Protein AF-A0A1Y2HCH1-F1 (afdb_monomer)

Sequence (231 aa):
MPPRRKPPTAPVPPSTSTAAATSDHDGQVQDPSSREHSTIASTSRRKPTRPTTATSMAGAGFFFDPALTDADNPDNVTCFECAKQLSHWDPQQDDPAAIHFQKSPQCAYARAICLPKVLYSWTTNVLDGSGGLLYDEADPSTYPKAEEMVNMRKKTFEGRWVHDRNPKFFANSTRLAKAGFVYDPDPADDAWTSLDDKATCVYCNLSLANWEPKDNPLTEHKKRNPACPFF

Structure (mmCIF, N/CA/C/O backbone):
data_AF-A0A1Y2HCH1-F1
#
_entry.id   AF-A0A1Y2HCH1-F1
#
loop_
_atom_site.group_PDB
_atom_site.id
_atom_site.type_symbol
_atom_site.label_atom_id
_atom_site.label_alt_id
_atom_site.label_comp_id
_atom_site.label_asym_id
_atom_site.label_entity_id
_atom_site.label_seq_id
_atom_site.pdbx_PDB_ins_code
_atom_site.Cartn_x
_atom_site.Cartn_y
_atom_site.Cartn_z
_atom_site.occupancy
_atom_site.B_iso_or_equiv
_atom_site.auth_seq_id
_atom_site.auth_comp_id
_atom_site.auth_asym_id
_atom_site.auth_atom_id
_atom_site.pdbx_PDB_model_num
ATOM 1 N N . MET A 1 1 ? -0.783 -41.286 -4.748 1.00 43.59 1 MET A N 1
ATOM 2 C CA . MET A 1 1 ? -0.881 -40.400 -5.929 1.00 43.59 1 MET A CA 1
ATOM 3 C C . MET A 1 1 ? -2.210 -39.660 -5.868 1.00 43.59 1 MET A C 1
ATOM 5 O O . MET A 1 1 ? -3.232 -40.333 -5.841 1.00 43.59 1 MET A O 1
ATOM 9 N N . PRO A 1 2 ? -2.227 -38.323 -5.772 1.00 43.59 2 PRO A N 1
ATOM 10 C CA . PRO A 1 2 ? -3.474 -37.562 -5.795 1.00 43.59 2 PRO A CA 1
ATOM 11 C C . PRO A 1 2 ? -4.045 -37.499 -7.230 1.00 43.59 2 PRO A C 1
ATOM 13 O O . PRO A 1 2 ? -3.268 -37.517 -8.189 1.00 43.59 2 PRO A O 1
ATOM 16 N N . PRO A 1 3 ? -5.378 -37.441 -7.414 1.00 45.41 3 PRO A N 1
ATOM 17 C CA . PRO A 1 3 ? -5.986 -37.440 -8.741 1.00 45.41 3 PRO A CA 1
ATOM 18 C C . PRO A 1 3 ? -5.768 -36.100 -9.462 1.00 45.41 3 PRO A C 1
ATOM 20 O O . PRO A 1 3 ? -5.987 -35.024 -8.901 1.00 45.41 3 PRO A O 1
ATOM 23 N N . ARG A 1 4 ? -5.345 -36.174 -10.732 1.00 54.00 4 ARG A N 1
ATOM 24 C CA . ARG A 1 4 ? -5.154 -35.022 -11.629 1.00 54.00 4 ARG A CA 1
ATOM 25 C C . ARG A 1 4 ? -6.484 -34.293 -11.853 1.00 54.00 4 ARG A C 1
ATOM 27 O O . ARG A 1 4 ? -7.440 -34.884 -12.351 1.00 54.00 4 ARG A O 1
ATOM 34 N N . ARG A 1 5 ? -6.533 -32.997 -11.530 1.00 55.31 5 ARG A N 1
ATOM 35 C CA . ARG A 1 5 ? -7.651 -32.105 -11.881 1.00 55.31 5 ARG A CA 1
ATOM 36 C C . ARG A 1 5 ? -7.627 -31.820 -13.389 1.00 55.31 5 ARG A C 1
ATOM 38 O O . ARG A 1 5 ? -6.567 -31.535 -13.940 1.00 55.31 5 ARG A O 1
ATOM 45 N N . LYS A 1 6 ? -8.786 -31.923 -14.051 1.00 48.50 6 LYS A N 1
ATOM 46 C CA . LYS A 1 6 ? -8.957 -31.556 -15.468 1.00 48.50 6 LYS A CA 1
ATOM 47 C C . LYS A 1 6 ? -8.885 -30.026 -15.636 1.00 48.50 6 LYS A C 1
ATOM 49 O O . LYS A 1 6 ? -9.397 -29.321 -14.766 1.00 48.50 6 LYS A O 1
ATOM 54 N N . PRO A 1 7 ? -8.283 -29.520 -16.727 1.00 45.31 7 PRO A N 1
ATOM 55 C CA . PRO A 1 7 ? -8.219 -28.088 -17.003 1.00 45.31 7 PRO A CA 1
ATOM 56 C C . PRO A 1 7 ? -9.592 -27.521 -17.423 1.00 45.31 7 PRO A C 1
ATOM 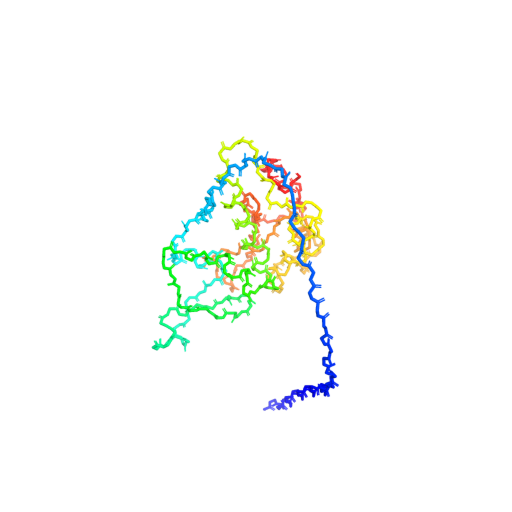58 O O . PRO A 1 7 ? -10.404 -28.259 -17.991 1.00 45.31 7 PRO A O 1
ATOM 61 N N . PRO A 1 8 ? -9.863 -26.230 -17.151 1.00 46.38 8 PRO A N 1
ATOM 62 C CA . PRO A 1 8 ? -11.104 -25.565 -17.540 1.00 46.38 8 PRO A CA 1
ATOM 63 C C . PRO A 1 8 ? -11.157 -25.292 -19.052 1.00 46.38 8 PRO A C 1
ATOM 65 O O . PRO A 1 8 ? -10.155 -24.951 -19.677 1.00 46.38 8 PRO A O 1
ATOM 68 N N . THR A 1 9 ? -12.345 -25.441 -19.635 1.00 47.44 9 THR A N 1
ATOM 69 C CA . THR A 1 9 ? -12.648 -25.161 -21.046 1.00 47.44 9 THR A CA 1
ATOM 70 C C . THR A 1 9 ? -12.713 -23.657 -21.316 1.00 47.44 9 THR A C 1
ATOM 72 O O . THR A 1 9 ? -13.377 -22.928 -20.580 1.00 47.44 9 THR A O 1
ATOM 75 N N . ALA A 1 10 ? -12.050 -23.204 -22.383 1.00 47.31 10 ALA A N 1
ATOM 76 C CA . ALA A 1 10 ? -12.041 -21.809 -22.823 1.00 47.31 10 ALA A CA 1
ATOM 77 C C . ALA A 1 10 ? -13.404 -21.364 -23.406 1.00 47.31 10 ALA A C 1
ATOM 79 O O . ALA A 1 10 ? -14.089 -22.180 -24.030 1.00 47.31 10 ALA A O 1
ATOM 80 N N . PRO A 1 11 ? -13.803 -20.089 -23.235 1.00 39.31 11 PRO A N 1
ATOM 81 C CA . PRO A 1 11 ? -15.041 -19.553 -23.797 1.00 39.31 11 PRO A CA 1
ATOM 82 C C . PRO A 1 11 ? -14.921 -19.234 -25.299 1.00 39.31 11 PRO A C 1
ATOM 84 O O . PRO A 1 11 ? -13.885 -18.778 -25.779 1.00 39.31 11 PRO A O 1
ATOM 87 N N . VAL A 1 12 ? -16.018 -19.464 -26.024 1.00 44.03 12 VAL A N 1
ATOM 88 C CA . VAL A 1 12 ? -16.189 -19.203 -27.465 1.00 44.03 12 VAL A CA 1
ATOM 89 C C . VAL A 1 12 ? -16.495 -17.712 -27.704 1.00 44.03 12 VAL A C 1
ATOM 91 O O . VAL A 1 12 ? -17.326 -17.161 -26.980 1.00 44.03 12 VAL A O 1
ATOM 94 N N . PRO A 1 13 ? -15.879 -17.045 -28.702 1.00 40.41 13 PRO A N 1
ATOM 95 C CA . PRO A 1 13 ? -16.172 -15.647 -29.025 1.00 40.41 13 PRO A CA 1
ATOM 96 C C . PRO A 1 13 ? -17.458 -15.488 -29.865 1.00 40.41 13 PRO A C 1
ATOM 98 O O . PRO A 1 13 ? -17.739 -16.340 -30.713 1.00 40.41 13 PRO A O 1
ATOM 101 N N . PRO A 1 14 ? -18.230 -14.397 -29.686 1.00 38.31 14 PRO A N 1
ATOM 102 C CA . PRO A 1 14 ? -19.397 -14.115 -30.514 1.00 38.31 14 PRO A CA 1
ATOM 103 C C . PRO A 1 14 ? -19.025 -13.513 -31.878 1.00 38.31 14 PRO A C 1
ATOM 105 O O . PRO A 1 14 ? -18.030 -12.806 -32.038 1.00 38.31 14 PRO A O 1
ATOM 108 N N . SER A 1 15 ? -19.870 -13.832 -32.856 1.00 35.62 15 SER A N 1
ATOM 109 C CA . SER A 1 15 ? -19.741 -13.562 -34.287 1.00 35.62 15 SER A CA 1
ATOM 110 C C . SER A 1 15 ? -19.954 -12.093 -34.670 1.00 35.62 15 SER A C 1
ATOM 112 O O . SER A 1 15 ? -20.754 -11.376 -34.073 1.00 35.62 15 SER A O 1
ATOM 114 N N . THR A 1 16 ? -19.244 -11.673 -35.715 1.00 31.42 16 THR A N 1
ATOM 115 C CA . THR A 1 16 ? -19.297 -10.358 -36.361 1.00 31.42 16 THR A CA 1
ATOM 116 C C . THR A 1 16 ? -20.567 -10.164 -37.196 1.00 31.42 16 THR A C 1
ATOM 118 O O . THR A 1 16 ? -21.026 -11.088 -37.864 1.00 31.42 16 THR A O 1
ATOM 121 N N . SER A 1 17 ? -21.094 -8.934 -37.224 1.00 33.81 17 SER A N 1
ATOM 122 C CA . SER A 1 17 ? -22.046 -8.477 -38.244 1.00 33.81 17 SER A CA 1
ATOM 123 C C . SER A 1 17 ? -21.631 -7.105 -38.771 1.00 33.81 17 SER A C 1
ATOM 125 O O . SER A 1 17 ? -21.443 -6.157 -38.013 1.00 33.81 17 SER A O 1
ATOM 127 N N . THR A 1 18 ? -21.483 -7.041 -40.087 1.00 31.78 18 THR A N 1
ATOM 128 C CA . THR A 1 18 ? -21.148 -5.893 -40.934 1.00 31.78 18 THR A CA 1
ATOM 129 C C . THR A 1 18 ? -22.391 -5.061 -41.262 1.00 31.78 18 THR A C 1
ATOM 131 O O . THR A 1 18 ? -23.456 -5.628 -41.492 1.00 31.78 18 THR A O 1
ATOM 134 N N . ALA A 1 19 ? -22.243 -3.739 -41.399 1.00 32.16 19 ALA A N 1
ATOM 135 C CA . ALA A 1 19 ? -23.093 -2.914 -42.264 1.00 32.16 19 ALA A CA 1
ATOM 136 C C . ALA A 1 19 ? -22.340 -1.648 -42.712 1.00 32.16 19 ALA A C 1
ATOM 138 O O . ALA A 1 19 ? -21.541 -1.090 -41.964 1.00 32.16 19 ALA A O 1
ATOM 139 N N . ALA A 1 20 ? -22.566 -1.276 -43.970 1.00 29.17 20 ALA A N 1
ATOM 140 C CA . ALA A 1 20 ? -21.770 -0.365 -44.782 1.00 29.17 20 ALA A CA 1
ATOM 141 C C . ALA A 1 20 ? -22.260 1.098 -44.767 1.00 29.17 20 ALA A C 1
ATOM 143 O O . ALA A 1 20 ? -23.316 1.425 -44.234 1.00 29.17 20 ALA A O 1
ATOM 144 N N . ALA A 1 21 ? -21.426 1.939 -45.381 1.00 30.67 21 ALA A N 1
ATOM 145 C CA . ALA A 1 21 ? -21.429 3.395 -45.471 1.00 30.67 21 ALA A CA 1
ATOM 146 C C . ALA A 1 21 ? -22.544 4.038 -46.319 1.00 30.67 21 ALA A C 1
ATOM 148 O O . ALA A 1 21 ? -23.057 3.412 -47.242 1.00 30.67 21 ALA A O 1
ATOM 149 N N . THR A 1 22 ? -22.752 5.346 -46.105 1.00 31.55 22 THR A N 1
ATOM 150 C CA . THR A 1 22 ? -23.182 6.324 -47.127 1.00 31.55 22 THR A CA 1
ATOM 151 C C . THR A 1 22 ? -22.547 7.700 -46.861 1.00 31.55 22 THR A C 1
ATOM 153 O O . THR A 1 22 ? -22.482 8.136 -45.712 1.00 31.55 22 THR A O 1
ATOM 156 N N . SER A 1 23 ? -22.076 8.358 -47.923 1.00 30.83 23 SER A N 1
ATOM 157 C CA . SER A 1 23 ? -21.488 9.706 -47.998 1.00 30.83 23 SER A CA 1
ATOM 158 C C . SER A 1 23 ? -22.542 10.797 -48.259 1.00 30.83 23 SER A C 1
ATOM 160 O O . SER A 1 23 ? -23.617 10.467 -48.748 1.00 30.83 23 SER A O 1
ATOM 162 N N . ASP A 1 24 ? -22.248 12.075 -47.957 1.00 28.81 24 ASP A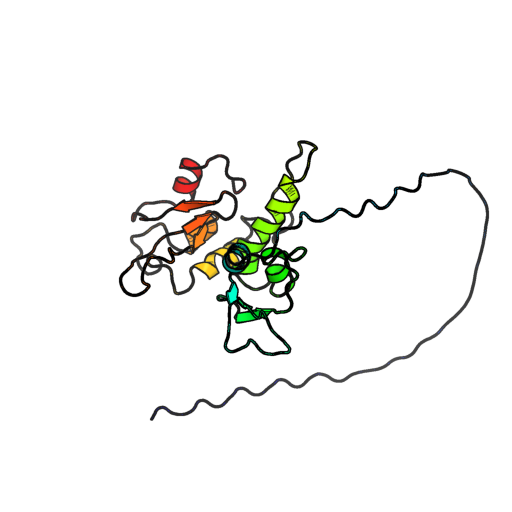 N 1
ATOM 163 C CA . ASP A 1 24 ? -22.105 13.148 -48.973 1.00 28.81 24 ASP A CA 1
ATOM 164 C C . ASP A 1 24 ? -22.031 14.598 -48.419 1.00 28.81 24 ASP A C 1
ATOM 166 O O . ASP A 1 24 ? -22.807 15.003 -47.561 1.00 28.81 24 ASP A O 1
ATOM 170 N N . HIS A 1 25 ? -21.083 15.341 -49.018 1.00 29.92 25 HIS A N 1
ATOM 171 C CA . HIS A 1 25 ? -21.040 16.754 -49.460 1.00 29.92 25 HIS A CA 1
ATOM 172 C C . HIS A 1 25 ? -21.062 17.981 -48.507 1.00 29.92 25 HIS A C 1
ATOM 174 O O . HIS A 1 25 ? -22.075 18.343 -47.923 1.00 29.92 25 HIS A O 1
ATOM 180 N N . ASP A 1 26 ? -19.899 18.660 -48.511 1.00 29.67 26 ASP A N 1
ATOM 181 C CA . ASP A 1 26 ? -19.586 20.073 -48.840 1.00 29.67 26 ASP A CA 1
ATOM 182 C C . ASP A 1 26 ? -20.389 21.275 -48.297 1.00 29.67 26 ASP A C 1
ATOM 184 O O . ASP A 1 26 ? -21.607 21.371 -48.420 1.00 29.67 26 ASP A O 1
ATOM 188 N N . GLY A 1 27 ? -19.647 22.295 -47.835 1.00 29.31 27 GLY A N 1
ATOM 189 C CA . GLY A 1 27 ? -20.189 23.620 -47.510 1.00 29.31 27 GLY A CA 1
ATOM 190 C C . GLY A 1 27 ? -19.224 24.535 -46.749 1.00 29.31 27 GLY A C 1
ATOM 191 O O . GLY A 1 27 ? -19.313 24.673 -45.532 1.00 29.31 27 GLY A O 1
ATOM 192 N N . GLN A 1 28 ? -18.310 25.180 -47.473 1.00 30.62 28 GLN A N 1
ATOM 193 C CA . GLN A 1 28 ? -17.344 26.164 -46.978 1.00 30.62 28 GLN A CA 1
ATOM 194 C C . GLN A 1 28 ? -17.954 27.582 -46.991 1.00 30.62 28 GLN A C 1
ATOM 196 O O . GLN A 1 28 ? -18.420 28.038 -48.032 1.00 30.62 28 GLN A O 1
ATOM 201 N N . VAL A 1 29 ? -17.920 28.299 -45.859 1.00 32.19 29 VAL A N 1
ATOM 202 C CA . VAL A 1 29 ? -18.228 29.742 -45.769 1.00 32.19 29 VAL A CA 1
ATOM 203 C C . VAL A 1 29 ? -17.164 30.431 -44.905 1.00 32.19 29 VAL A C 1
ATOM 205 O O . VAL A 1 29 ? -16.910 30.016 -43.777 1.00 32.19 29 VAL A O 1
ATOM 208 N N . GLN A 1 30 ? -16.536 31.471 -45.456 1.00 29.98 30 GLN A N 1
ATOM 209 C CA . GLN A 1 30 ? -15.644 32.422 -44.778 1.00 29.98 30 GLN A CA 1
ATOM 210 C C . GLN A 1 30 ? -16.415 33.721 -44.495 1.00 29.98 30 GLN A C 1
ATOM 212 O O . GLN A 1 30 ? -17.113 34.162 -45.402 1.00 29.98 30 GLN A O 1
ATOM 217 N N . ASP A 1 31 ? -16.254 34.335 -43.311 1.00 28.95 31 ASP A N 1
ATOM 218 C CA . ASP A 1 31 ? -16.010 35.791 -43.142 1.00 28.95 31 ASP A CA 1
ATOM 219 C C . ASP A 1 31 ? -15.641 36.156 -41.667 1.00 28.95 31 ASP A C 1
ATOM 221 O O . ASP A 1 31 ? -15.641 35.257 -40.821 1.00 28.95 31 ASP A O 1
ATOM 225 N N . PRO A 1 32 ? -15.236 37.398 -41.294 1.00 38.59 32 PRO A N 1
ATOM 226 C CA . PRO A 1 32 ? -13.943 37.644 -40.659 1.00 38.59 32 PRO A CA 1
ATOM 227 C C . PRO A 1 32 ? -14.062 38.374 -39.302 1.00 38.59 32 PRO A C 1
ATOM 229 O O . PRO A 1 32 ? -14.792 39.349 -39.134 1.00 38.59 32 PRO A O 1
ATOM 232 N N . SER A 1 33 ? -13.268 37.999 -38.304 1.00 33.34 33 SER A N 1
ATOM 233 C CA . SER A 1 33 ? -13.007 38.920 -37.192 1.00 33.34 33 SER A CA 1
ATOM 234 C C . SER A 1 33 ? -11.704 38.566 -36.500 1.00 33.34 33 SER A C 1
ATOM 236 O O . SER A 1 33 ? -11.575 37.575 -35.788 1.00 33.34 33 SER A O 1
ATOM 238 N N . SER A 1 34 ? -10.718 39.406 -36.772 1.00 41.59 34 SER A N 1
ATOM 239 C CA . SER A 1 34 ? -9.403 39.471 -36.161 1.00 41.59 34 SER A CA 1
ATOM 240 C C . SER A 1 34 ? -9.473 39.630 -34.640 1.00 41.59 34 SER A C 1
ATOM 242 O O . SER A 1 34 ? -9.857 40.696 -34.154 1.00 41.59 34 SER A O 1
ATOM 244 N N . ARG A 1 35 ? -8.997 38.622 -33.901 1.00 35.97 35 ARG A N 1
ATOM 245 C CA . ARG A 1 35 ? -8.320 38.800 -32.607 1.00 35.97 35 ARG A CA 1
ATOM 246 C C . ARG A 1 35 ? -7.185 37.789 -32.497 1.00 35.97 35 ARG A C 1
ATOM 248 O O . ARG A 1 35 ? -7.412 36.592 -32.365 1.00 35.97 35 ARG A O 1
ATOM 255 N N . GLU A 1 36 ? -5.962 38.297 -32.587 1.00 44.06 36 GLU A N 1
ATOM 256 C CA . GLU A 1 36 ? -4.733 37.560 -32.314 1.00 44.06 36 GLU A CA 1
ATOM 257 C C . GLU A 1 36 ? -4.741 37.079 -30.863 1.00 44.06 36 GLU A C 1
ATOM 259 O O . GLU A 1 36 ? -4.639 37.880 -29.936 1.00 44.06 36 GLU A O 1
ATOM 264 N N . HIS A 1 37 ? -4.892 35.774 -30.650 1.00 35.97 37 HIS A N 1
ATOM 265 C CA . HIS A 1 37 ? -4.691 35.161 -29.344 1.00 35.97 37 HIS A CA 1
ATOM 266 C C . HIS A 1 37 ? -3.466 34.257 -29.436 1.00 35.97 37 HIS A C 1
ATOM 268 O O . HIS A 1 37 ? -3.498 33.181 -30.029 1.00 35.97 37 HIS A O 1
ATOM 274 N N . SER A 1 38 ? -2.384 34.797 -28.876 1.00 36.34 38 SER A N 1
ATOM 275 C CA . SER A 1 38 ? -1.087 34.209 -28.576 1.00 36.34 38 SER A CA 1
ATOM 276 C C . SER A 1 38 ? -1.027 32.688 -28.642 1.00 36.34 38 SER A C 1
ATOM 278 O O . SER A 1 38 ? -1.706 31.980 -27.898 1.00 36.34 38 SER A O 1
ATOM 280 N N . THR A 1 39 ? -0.101 32.201 -29.462 1.00 35.00 39 THR A N 1
ATOM 281 C CA . THR A 1 39 ? 0.450 30.851 -29.412 1.00 35.00 39 THR A CA 1
ATOM 282 C C . THR A 1 39 ? 0.949 30.582 -27.993 1.00 35.00 39 THR A C 1
ATOM 284 O O . THR A 1 39 ? 2.060 30.962 -27.620 1.00 35.00 39 THR A O 1
ATOM 287 N N . ILE A 1 40 ? 0.123 29.932 -27.170 1.00 43.41 40 ILE A N 1
ATOM 288 C CA . ILE A 1 40 ? 0.603 29.299 -25.945 1.00 43.41 40 ILE A CA 1
ATOM 289 C C . ILE A 1 40 ? 1.477 28.152 -26.429 1.00 43.41 40 ILE A C 1
ATOM 291 O O . ILE A 1 40 ? 0.987 27.103 -26.848 1.00 43.41 40 ILE A O 1
ATOM 295 N N . ALA A 1 41 ? 2.786 28.395 -26.445 1.00 35.25 41 ALA A N 1
ATOM 296 C CA . ALA A 1 41 ? 3.776 27.356 -26.614 1.00 35.25 41 ALA A CA 1
ATOM 297 C C . ALA A 1 41 ? 3.409 26.218 -25.658 1.00 35.25 41 ALA A C 1
ATOM 299 O O . ALA A 1 41 ? 3.330 26.420 -24.446 1.00 35.25 41 ALA A O 1
ATOM 300 N N . SER A 1 42 ? 3.137 25.043 -26.224 1.00 45.03 42 SER A N 1
ATOM 301 C CA . SER A 1 42 ? 2.963 23.797 -25.490 1.00 45.03 42 SER A CA 1
ATOM 302 C C . SER A 1 42 ? 4.256 23.523 -24.728 1.00 45.03 42 SER A C 1
ATOM 304 O O . SER A 1 42 ? 5.157 22.840 -25.219 1.00 45.03 42 SER A O 1
ATOM 306 N N . THR A 1 43 ? 4.373 24.075 -23.524 1.00 41.59 43 THR A N 1
ATOM 307 C CA . THR A 1 43 ? 5.389 23.667 -22.571 1.00 41.59 43 THR A CA 1
ATOM 308 C C . THR A 1 43 ? 5.015 22.252 -22.162 1.00 41.59 43 THR A C 1
ATOM 310 O O . THR A 1 43 ? 4.124 22.007 -21.351 1.00 41.59 43 THR A O 1
ATOM 313 N N . SER A 1 44 ? 5.656 21.289 -22.826 1.00 49.28 44 SER A N 1
ATOM 314 C CA . SER A 1 44 ? 5.638 19.887 -22.441 1.00 49.28 44 SER A CA 1
ATOM 315 C C . SER A 1 44 ? 5.983 19.822 -20.959 1.00 49.28 44 SER A C 1
ATOM 317 O O . SER A 1 44 ? 7.147 19.985 -20.588 1.00 49.28 44 SER A O 1
ATOM 319 N N . ARG A 1 45 ? 4.962 19.624 -20.119 1.00 53.09 45 ARG A N 1
ATOM 320 C CA . ARG A 1 45 ? 5.098 19.341 -18.692 1.00 53.09 45 ARG A CA 1
ATOM 321 C C . ARG A 1 45 ? 6.002 18.119 -18.573 1.00 53.09 45 ARG A C 1
ATOM 323 O O . ARG A 1 45 ? 5.548 16.994 -18.771 1.00 53.09 45 ARG A O 1
ATOM 330 N N . ARG A 1 46 ? 7.302 18.329 -18.352 1.00 47.47 46 ARG A N 1
ATOM 331 C CA . ARG A 1 46 ? 8.239 17.226 -18.146 1.00 47.47 46 ARG A CA 1
ATOM 332 C C . ARG A 1 46 ? 7.848 16.577 -16.831 1.00 47.47 46 ARG A C 1
ATOM 334 O O . ARG A 1 46 ? 7.925 17.212 -15.782 1.00 47.47 46 ARG A O 1
ATOM 341 N N . LYS A 1 47 ? 7.377 15.332 -16.912 1.00 55.12 47 LYS A N 1
ATOM 342 C CA . LYS A 1 47 ? 7.183 14.496 -15.732 1.00 55.12 47 LYS A CA 1
ATOM 343 C C . LYS A 1 47 ? 8.518 14.465 -14.974 1.00 55.12 47 LYS A C 1
ATOM 345 O O . LYS A 1 47 ? 9.553 14.323 -15.627 1.00 55.12 47 LYS A O 1
ATOM 350 N N . PRO A 1 48 ? 8.525 14.637 -13.646 1.00 52.81 48 PRO A N 1
ATOM 351 C CA . PRO A 1 48 ? 9.746 14.488 -12.866 1.00 52.81 48 PRO A CA 1
ATOM 352 C C . PRO A 1 48 ? 10.331 13.093 -13.129 1.00 52.81 48 PRO A C 1
ATOM 354 O O . PRO A 1 48 ? 9.676 12.088 -12.866 1.00 52.81 48 PRO A O 1
ATOM 357 N N . THR A 1 49 ? 11.535 13.040 -13.697 1.00 52.53 49 THR A N 1
ATOM 358 C CA . THR A 1 49 ? 12.238 11.794 -14.019 1.00 52.53 49 THR A CA 1
ATOM 359 C C . THR A 1 49 ? 12.803 11.193 -12.736 1.00 52.53 49 THR A C 1
ATOM 361 O O . THR A 1 49 ? 13.605 11.839 -12.055 1.00 52.53 49 THR A O 1
ATOM 364 N N . ARG A 1 50 ? 12.395 9.969 -12.389 1.00 62.50 50 ARG A N 1
ATOM 365 C CA . ARG A 1 50 ? 13.024 9.173 -11.328 1.00 62.50 50 ARG A CA 1
ATOM 366 C C . ARG A 1 50 ? 13.851 8.087 -12.009 1.00 62.50 50 ARG A C 1
ATOM 368 O O . ARG A 1 50 ? 13.267 7.325 -12.762 1.00 62.50 50 ARG A O 1
ATOM 375 N N . PRO A 1 51 ? 15.169 8.004 -11.775 1.00 66.25 51 PRO A N 1
ATOM 376 C CA . PRO A 1 51 ? 15.968 6.960 -12.396 1.00 66.25 51 PRO A CA 1
ATOM 377 C C . PRO A 1 51 ? 15.493 5.572 -11.958 1.00 66.25 51 PRO A C 1
ATOM 379 O O . PRO A 1 51 ? 15.252 5.370 -10.759 1.00 66.25 51 PRO A O 1
ATOM 382 N N . THR A 1 52 ? 15.410 4.604 -12.876 1.00 82.38 52 THR A N 1
ATOM 383 C CA . THR A 1 52 ? 15.117 3.221 -12.482 1.00 82.38 52 THR A CA 1
ATOM 384 C C . THR A 1 52 ? 16.326 2.640 -11.753 1.00 82.38 52 THR A C 1
ATOM 386 O O . THR A 1 52 ? 17.354 2.304 -12.337 1.00 82.38 52 THR A O 1
ATOM 389 N N . THR A 1 53 ? 16.198 2.527 -10.439 1.00 90.00 53 THR A N 1
ATOM 390 C CA . THR A 1 53 ? 17.151 1.871 -9.538 1.00 90.00 53 THR A CA 1
ATOM 391 C C . THR A 1 53 ? 16.528 0.607 -8.955 1.00 90.00 53 THR A C 1
ATOM 393 O O . THR A 1 53 ? 15.300 0.505 -8.875 1.00 90.00 53 THR A O 1
ATOM 396 N N . ALA A 1 54 ? 17.353 -0.318 -8.455 1.00 91.62 54 ALA A N 1
ATOM 397 C CA . ALA A 1 54 ? 16.869 -1.499 -7.733 1.00 91.62 54 ALA A CA 1
ATOM 398 C C . ALA A 1 54 ? 15.886 -1.123 -6.605 1.00 91.62 54 ALA A C 1
ATOM 400 O O . ALA A 1 54 ? 14.830 -1.735 -6.470 1.00 91.62 54 ALA A O 1
ATOM 401 N N . THR A 1 55 ? 16.172 -0.046 -5.865 1.00 91.75 55 THR A N 1
ATOM 402 C CA . THR A 1 55 ? 15.289 0.484 -4.816 1.00 91.75 55 THR A CA 1
ATOM 403 C C . THR A 1 55 ? 13.939 0.946 -5.364 1.00 91.75 55 THR A C 1
ATOM 405 O O . THR A 1 55 ? 12.904 0.654 -4.770 1.00 91.75 55 THR A O 1
ATOM 408 N N . SER A 1 56 ? 13.916 1.654 -6.498 1.00 92.31 56 SER A N 1
ATOM 409 C CA . SER A 1 56 ? 12.654 2.100 -7.108 1.00 92.31 56 SER A CA 1
ATOM 410 C C . SER A 1 56 ? 11.821 0.942 -7.667 1.00 92.31 56 SER A C 1
ATOM 412 O O . SER A 1 56 ? 10.600 0.967 -7.531 1.00 92.31 56 SER A O 1
ATOM 414 N N . MET A 1 57 ? 12.470 -0.093 -8.216 1.00 95.38 57 MET A N 1
ATOM 415 C CA . MET A 1 57 ? 11.808 -1.316 -8.680 1.00 95.38 57 MET A CA 1
ATOM 416 C C . MET A 1 57 ? 11.179 -2.067 -7.504 1.00 95.38 57 MET A C 1
ATOM 418 O O . MET A 1 57 ? 9.976 -2.333 -7.509 1.00 95.38 57 MET A O 1
ATOM 422 N N . ALA A 1 58 ? 11.961 -2.313 -6.449 1.00 94.25 58 ALA A N 1
ATOM 423 C CA . ALA A 1 58 ? 11.481 -2.954 -5.228 1.00 94.25 58 ALA A CA 1
ATOM 424 C C . ALA A 1 58 ? 10.336 -2.157 -4.583 1.00 94.25 58 ALA A C 1
ATOM 426 O O . ALA A 1 58 ? 9.308 -2.719 -4.215 1.00 94.25 58 ALA A O 1
ATOM 427 N N . GLY A 1 59 ? 10.454 -0.825 -4.539 1.00 92.06 59 GLY A N 1
ATOM 428 C CA . GLY A 1 59 ? 9.407 0.069 -4.039 1.00 92.06 59 GLY A CA 1
ATOM 429 C C . GLY A 1 59 ? 8.134 0.116 -4.898 1.00 92.06 59 GLY A C 1
ATOM 430 O O . GLY A 1 59 ? 7.109 0.620 -4.422 1.00 92.06 59 GLY A O 1
ATOM 431 N N . ALA A 1 60 ? 8.190 -0.389 -6.133 1.00 95.50 60 ALA A N 1
ATOM 432 C CA . ALA A 1 60 ? 7.048 -0.627 -7.011 1.00 95.50 60 ALA A CA 1
ATOM 433 C C . ALA A 1 60 ? 6.563 -2.090 -6.977 1.00 95.50 60 ALA A C 1
ATOM 435 O O . ALA A 1 60 ? 5.619 -2.434 -7.685 1.00 95.50 60 ALA A O 1
ATOM 436 N N . GLY A 1 61 ? 7.143 -2.929 -6.116 1.00 95.25 61 GLY A N 1
ATOM 437 C CA . GLY A 1 61 ? 6.744 -4.320 -5.911 1.00 95.25 61 GLY A CA 1
ATOM 438 C C . GLY A 1 61 ? 7.376 -5.298 -6.898 1.00 95.25 61 GLY A C 1
ATOM 439 O O . GLY A 1 61 ? 6.862 -6.406 -7.052 1.00 95.25 61 GLY A O 1
ATOM 440 N N . PHE A 1 62 ? 8.451 -4.897 -7.575 1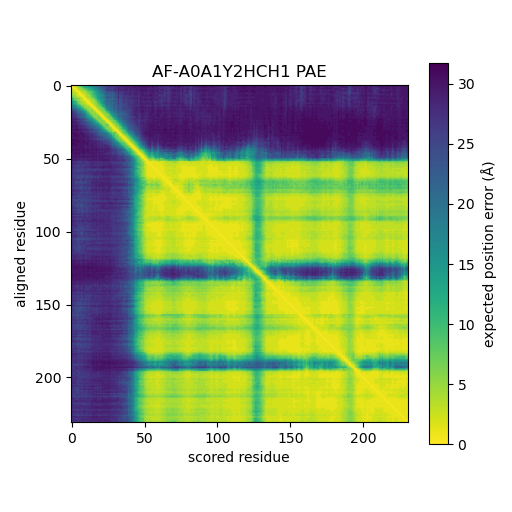.00 97.12 62 PHE A N 1
ATOM 441 C CA . PHE A 1 62 ? 9.170 -5.726 -8.533 1.00 97.12 62 PHE A CA 1
ATOM 442 C C . PHE A 1 62 ? 10.411 -6.376 -7.920 1.00 97.12 62 PHE A C 1
ATOM 444 O O . PHE A 1 62 ? 11.173 -5.727 -7.203 1.00 97.12 62 PHE A O 1
ATOM 451 N N . PHE A 1 63 ? 10.643 -7.641 -8.267 1.00 95.69 63 PHE A N 1
ATOM 452 C CA . PHE A 1 63 ? 11.919 -8.328 -8.074 1.00 95.69 63 PHE A CA 1
ATOM 453 C C . PHE A 1 63 ? 12.513 -8.706 -9.436 1.00 95.69 63 PHE A C 1
ATOM 455 O O . PHE A 1 63 ? 11.774 -8.923 -10.396 1.00 95.69 63 PHE A O 1
ATOM 462 N N . PHE A 1 64 ? 13.842 -8.771 -9.529 1.00 95.44 64 PHE A N 1
ATOM 463 C CA . PHE A 1 64 ? 14.520 -9.239 -10.739 1.00 95.44 64 PHE A CA 1
ATOM 464 C C . PHE A 1 64 ? 14.320 -10.747 -10.907 1.00 95.44 64 PHE A C 1
ATOM 466 O O . PHE A 1 64 ? 14.564 -11.503 -9.965 1.00 95.44 64 PHE A O 1
ATOM 473 N N . ASP A 1 65 ? 13.890 -11.175 -12.093 1.00 91.38 65 ASP A N 1
ATOM 474 C CA . ASP A 1 65 ? 13.522 -12.566 -12.362 1.00 91.38 65 ASP A CA 1
ATOM 475 C C . ASP A 1 65 ? 14.458 -13.181 -13.415 1.00 91.38 65 ASP A C 1
ATOM 477 O O . ASP A 1 65 ? 14.151 -13.156 -14.609 1.00 91.38 65 ASP A O 1
ATOM 481 N N . PRO A 1 66 ? 15.614 -13.738 -12.998 1.00 90.62 66 PRO A N 1
ATOM 482 C CA . PRO A 1 66 ? 16.634 -14.226 -13.923 1.00 90.62 66 PRO A CA 1
ATOM 483 C C . PRO A 1 66 ? 16.169 -15.420 -14.761 1.00 90.62 66 PRO A C 1
ATOM 485 O O . PRO A 1 66 ? 16.765 -15.694 -15.797 1.00 90.62 66 PRO A O 1
ATOM 488 N N . ALA A 1 67 ? 15.130 -16.142 -14.327 1.00 90.38 67 ALA A N 1
ATOM 489 C CA . ALA A 1 67 ? 14.591 -17.276 -15.074 1.00 90.38 67 ALA A CA 1
ATOM 490 C C . ALA A 1 67 ? 13.817 -16.840 -16.328 1.00 90.38 67 ALA A C 1
ATOM 492 O O . ALA A 1 67 ? 13.614 -17.648 -17.232 1.00 90.38 67 ALA A O 1
ATOM 493 N N . LEU A 1 68 ? 13.387 -15.578 -16.365 1.00 88.38 68 LEU A N 1
ATOM 494 C CA . LEU A 1 68 ? 12.647 -14.961 -17.465 1.00 88.38 68 LEU A CA 1
ATOM 495 C C . LEU A 1 68 ? 13.459 -13.869 -18.168 1.00 88.38 68 LEU A C 1
ATOM 497 O O . LEU A 1 68 ? 12.921 -13.122 -18.983 1.00 88.38 68 LEU A O 1
ATOM 501 N N . THR A 1 69 ? 14.746 -13.780 -17.839 1.00 90.62 69 THR A N 1
ATOM 502 C CA . THR A 1 69 ? 15.692 -12.884 -18.489 1.00 90.62 69 THR A CA 1
ATOM 503 C C . THR A 1 69 ? 16.381 -13.621 -19.629 1.00 90.62 69 THR A C 1
ATOM 505 O O . THR A 1 69 ? 17.048 -14.635 -19.420 1.00 90.62 69 THR A O 1
ATOM 508 N N . ASP A 1 70 ? 16.246 -13.088 -20.837 1.00 92.38 70 ASP A N 1
ATOM 509 C CA . ASP A 1 70 ? 16.883 -13.598 -22.049 1.00 92.38 70 ASP A CA 1
ATOM 510 C C . ASP A 1 70 ? 17.369 -12.445 -22.945 1.00 92.38 70 ASP A C 1
ATOM 512 O O . ASP A 1 70 ? 17.402 -11.288 -22.526 1.00 92.38 70 ASP A O 1
ATOM 516 N N . ALA A 1 71 ? 17.816 -12.758 -24.165 1.00 91.81 71 ALA A N 1
ATOM 517 C CA . ALA A 1 71 ? 18.314 -11.748 -25.099 1.00 91.81 71 ALA A CA 1
ATOM 518 C C . ALA A 1 71 ? 17.235 -10.730 -25.510 1.00 91.81 71 ALA A C 1
ATOM 520 O O . ALA A 1 71 ? 17.572 -9.579 -25.789 1.00 91.81 71 ALA A O 1
ATOM 521 N N . ASP A 1 72 ? 15.966 -11.145 -25.520 1.00 94.06 72 ASP A N 1
ATOM 522 C CA . ASP A 1 72 ? 14.834 -10.286 -25.845 1.00 94.06 72 ASP A CA 1
ATOM 523 C C . ASP A 1 72 ? 14.313 -9.551 -24.603 1.00 94.06 72 ASP A C 1
ATOM 525 O O . ASP A 1 72 ? 13.711 -8.502 -24.751 1.00 94.06 72 ASP A O 1
ATOM 529 N N . ASN A 1 73 ? 14.565 -10.037 -23.383 1.00 92.94 73 ASN A N 1
ATOM 530 C CA . ASN A 1 73 ? 14.105 -9.443 -22.121 1.00 92.94 73 ASN A CA 1
ATOM 531 C C . ASN A 1 73 ? 15.263 -9.321 -21.111 1.00 92.94 73 ASN A C 1
ATOM 533 O O . ASN A 1 73 ? 15.266 -10.008 -20.089 1.00 92.94 73 ASN A O 1
ATOM 537 N N . PRO A 1 74 ? 16.265 -8.463 -21.369 1.00 92.06 74 PRO A N 1
ATOM 538 C CA . PRO A 1 74 ? 17.553 -8.483 -20.663 1.00 92.06 74 PRO A CA 1
ATOM 539 C C . PRO A 1 74 ? 17.495 -8.047 -19.188 1.00 92.06 74 PRO A C 1
ATOM 541 O O . PRO A 1 74 ? 18.427 -8.295 -18.423 1.00 92.06 74 PRO A O 1
ATOM 544 N N . ASP A 1 75 ? 16.418 -7.386 -18.782 1.00 93.62 75 ASP A N 1
ATOM 545 C CA . ASP A 1 75 ? 16.226 -6.743 -17.483 1.00 93.62 75 ASP A CA 1
ATOM 546 C C . ASP A 1 75 ? 14.829 -7.031 -16.908 1.00 93.62 75 ASP A C 1
ATOM 548 O O . ASP A 1 75 ? 14.238 -6.196 -16.219 1.00 93.62 75 ASP A O 1
ATOM 552 N N . ASN A 1 76 ? 14.285 -8.218 -17.202 1.00 96.19 76 ASN A N 1
ATOM 553 C CA . ASN A 1 76 ? 12.946 -8.591 -16.772 1.00 96.19 76 ASN A CA 1
ATOM 554 C C . ASN A 1 76 ? 12.787 -8.539 -15.243 1.00 96.19 76 ASN A C 1
ATOM 556 O O . ASN A 1 76 ? 13.564 -9.114 -14.470 1.00 96.19 76 ASN A O 1
ATOM 560 N N . VAL A 1 77 ? 11.704 -7.899 -14.814 1.00 97.19 77 VAL A N 1
ATOM 561 C CA . VAL A 1 77 ? 11.254 -7.888 -13.426 1.00 97.19 77 VAL A CA 1
ATOM 562 C C . VAL A 1 77 ? 9.826 -8.402 -13.317 1.00 97.19 77 VAL A C 1
ATOM 564 O O . VAL A 1 77 ? 9.000 -8.188 -14.206 1.00 97.19 77 VAL A O 1
ATOM 567 N N . THR A 1 78 ? 9.519 -9.034 -12.190 1.00 97.69 78 THR A N 1
ATOM 568 C CA . THR A 1 78 ? 8.210 -9.631 -11.918 1.00 97.69 78 THR A CA 1
ATOM 569 C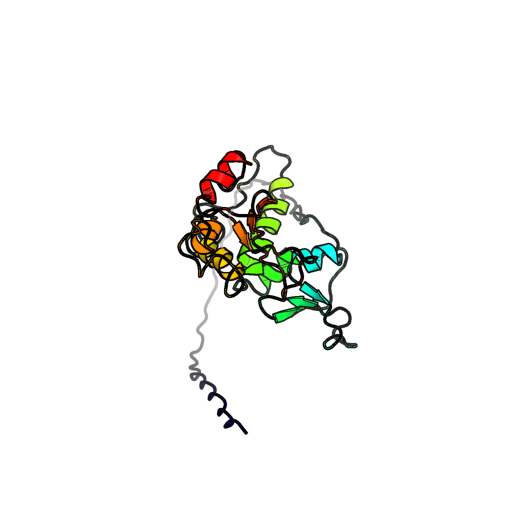 C . THR A 1 78 ? 7.601 -8.999 -10.670 1.00 97.69 78 THR A C 1
ATOM 571 O O . THR A 1 78 ? 8.267 -8.830 -9.648 1.00 97.69 78 THR A O 1
ATOM 574 N N . CYS A 1 79 ? 6.327 -8.607 -10.736 1.00 97.50 79 CYS A N 1
ATOM 575 C CA . CYS A 1 79 ? 5.616 -8.111 -9.560 1.00 97.50 79 CYS A CA 1
ATOM 576 C C . CYS A 1 79 ? 5.285 -9.269 -8.612 1.00 97.50 79 CYS A C 1
ATOM 578 O O . CYS A 1 79 ? 4.652 -10.235 -9.034 1.00 97.50 79 CYS A O 1
ATOM 580 N N . PHE A 1 80 ? 5.612 -9.146 -7.324 1.00 94.69 80 PHE A N 1
ATOM 581 C CA . PHE A 1 80 ? 5.324 -10.208 -6.350 1.00 94.69 80 PHE A CA 1
ATOM 582 C C . PHE A 1 80 ? 3.821 -10.434 -6.105 1.00 94.69 80 PHE A C 1
ATOM 584 O O . PHE A 1 80 ? 3.420 -11.532 -5.733 1.00 94.69 80 PHE A O 1
ATOM 591 N N . GLU A 1 81 ? 2.988 -9.407 -6.301 1.00 94.94 81 GLU A N 1
ATOM 592 C CA . GLU A 1 81 ? 1.556 -9.464 -5.982 1.00 94.94 81 GLU A CA 1
ATOM 593 C C . GLU A 1 81 ? 0.709 -9.910 -7.184 1.00 94.94 81 GLU A C 1
ATOM 595 O O . GLU A 1 81 ? -0.192 -10.730 -7.038 1.00 94.94 81 GLU A O 1
ATOM 600 N N . CYS A 1 82 ? 0.981 -9.385 -8.386 1.00 96.69 82 CYS A N 1
ATOM 601 C CA . CYS A 1 82 ? 0.187 -9.690 -9.586 1.00 96.69 82 CYS A CA 1
ATOM 602 C C . CYS A 1 82 ? 0.912 -10.533 -10.641 1.00 96.69 82 CYS A C 1
ATOM 604 O O . CYS A 1 82 ? 0.336 -10.790 -11.698 1.00 96.69 82 CYS A O 1
ATOM 606 N N . ALA A 1 83 ? 2.167 -10.923 -10.391 1.00 96.62 83 ALA A N 1
ATOM 607 C CA . ALA A 1 83 ? 3.021 -11.674 -11.316 1.00 96.62 83 ALA A CA 1
ATOM 608 C C . ALA A 1 83 ? 3.246 -11.004 -12.687 1.00 96.62 83 ALA A C 1
ATOM 610 O O . ALA A 1 83 ? 3.718 -11.645 -13.625 1.00 96.62 83 ALA A O 1
ATOM 611 N N . LYS A 1 84 ? 2.923 -9.708 -12.833 1.00 97.75 84 LYS A N 1
ATOM 612 C CA . LYS A 1 84 ? 3.179 -8.964 -14.069 1.00 97.75 84 LYS A CA 1
ATOM 613 C C . LYS A 1 84 ? 4.682 -8.894 -14.328 1.00 97.75 84 LYS A C 1
ATOM 615 O O . LYS A 1 84 ? 5.417 -8.415 -13.470 1.00 97.75 84 LYS A O 1
ATOM 620 N N . GLN A 1 85 ? 5.076 -9.314 -15.524 1.00 97.38 85 GLN A N 1
ATOM 621 C CA . GLN A 1 85 ? 6.434 -9.227 -16.052 1.00 97.38 85 GLN A CA 1
ATOM 622 C C . GLN A 1 85 ? 6.585 -7.970 -16.906 1.00 97.38 85 GLN A C 1
ATOM 624 O O . GLN A 1 85 ? 5.668 -7.632 -17.670 1.00 97.38 85 GLN A O 1
ATOM 629 N N . LEU A 1 86 ? 7.706 -7.275 -16.740 1.00 96.38 86 LEU A N 1
ATOM 630 C CA . LEU A 1 86 ? 8.073 -6.075 -17.488 1.00 96.38 86 LEU A CA 1
ATOM 631 C C . LEU A 1 86 ? 9.588 -6.054 -17.721 1.00 96.38 86 LEU A C 1
ATOM 633 O O . LEU A 1 86 ? 10.362 -6.303 -16.798 1.00 96.38 86 LEU A O 1
ATOM 637 N N . SER A 1 87 ? 9.987 -5.694 -18.933 1.00 95.44 87 SER A N 1
ATOM 638 C CA . SER A 1 87 ? 11.368 -5.585 -19.409 1.00 95.44 87 SER A CA 1
ATOM 639 C C . SER A 1 87 ? 11.540 -4.298 -20.228 1.00 95.44 87 SER A C 1
ATOM 641 O O . SER A 1 87 ? 10.563 -3.582 -20.478 1.00 95.44 87 SER A O 1
ATOM 643 N N . HIS A 1 88 ? 12.771 -4.033 -20.664 1.00 94.62 88 HIS A N 1
ATOM 644 C CA . HIS A 1 88 ? 13.205 -2.870 -21.439 1.00 94.62 88 HIS A CA 1
ATOM 645 C C . HIS A 1 88 ? 13.035 -1.541 -20.707 1.00 94.62 88 HIS A C 1
ATOM 647 O O . HIS A 1 88 ? 12.465 -0.590 -21.244 1.00 94.62 88 HIS A O 1
ATOM 653 N N . TRP A 1 89 ? 13.535 -1.482 -19.481 1.00 95.06 89 TRP A N 1
ATOM 654 C CA . TRP A 1 89 ? 13.460 -0.292 -18.653 1.00 95.06 89 TRP A CA 1
ATOM 655 C C . TRP A 1 89 ? 14.455 0.770 -19.125 1.00 95.06 89 TRP A C 1
ATOM 657 O O . TRP A 1 89 ? 15.644 0.495 -19.294 1.00 95.06 89 TRP A O 1
ATOM 667 N N . ASP A 1 90 ? 13.984 2.005 -19.297 1.00 93.50 90 ASP A N 1
ATOM 668 C CA . ASP A 1 90 ? 14.835 3.176 -19.507 1.00 93.50 90 ASP A CA 1
ATOM 669 C C . ASP A 1 90 ? 15.309 3.724 -18.148 1.00 93.50 90 ASP A C 1
ATOM 671 O O . ASP A 1 90 ? 14.507 4.311 -17.408 1.00 93.50 90 ASP A O 1
ATOM 675 N N . PRO A 1 91 ? 16.617 3.639 -17.825 1.00 88.75 91 PRO A N 1
ATOM 676 C CA . PRO A 1 91 ? 17.132 4.065 -16.530 1.00 88.75 91 PRO A CA 1
ATOM 677 C C . PRO A 1 91 ? 16.957 5.535 -16.195 1.00 88.75 91 PRO A C 1
ATOM 679 O O . PRO A 1 91 ? 17.124 5.906 -15.035 1.00 88.75 91 PRO A O 1
ATOM 682 N N . GLN A 1 92 ? 16.664 6.378 -17.180 1.00 86.31 92 GLN A N 1
ATOM 683 C CA . GLN A 1 92 ? 16.532 7.818 -17.005 1.00 86.31 92 GLN A CA 1
ATOM 684 C C . GLN A 1 92 ? 15.082 8.292 -17.080 1.00 86.31 92 GLN A C 1
ATOM 686 O O . GLN A 1 92 ? 14.780 9.354 -16.534 1.00 86.31 92 GLN A O 1
ATOM 691 N N . GLN A 1 93 ? 14.202 7.554 -17.758 1.00 85.81 93 GLN A N 1
ATOM 692 C CA . GLN A 1 93 ? 12.846 8.024 -18.065 1.00 85.81 93 GLN A CA 1
ATOM 693 C C . GLN A 1 93 ? 11.740 7.262 -17.338 1.00 85.81 93 GLN A C 1
ATOM 695 O O . GLN A 1 93 ? 10.687 7.849 -17.069 1.00 85.81 93 GLN A O 1
ATOM 700 N N . ASP A 1 94 ? 11.958 5.993 -17.004 1.00 92.12 94 ASP A N 1
ATOM 701 C CA . ASP A 1 94 ? 10.884 5.155 -16.493 1.00 92.12 94 ASP A CA 1
ATOM 702 C C . ASP A 1 94 ? 10.663 5.333 -14.988 1.00 92.12 94 ASP A C 1
ATOM 704 O O . ASP A 1 94 ? 11.582 5.275 -14.179 1.00 92.12 94 ASP A O 1
ATOM 708 N N . ASP A 1 95 ? 9.397 5.504 -14.599 1.00 91.94 95 ASP A N 1
ATOM 709 C CA . ASP A 1 95 ? 8.954 5.419 -13.207 1.00 91.94 95 ASP A CA 1
ATOM 710 C C . ASP A 1 95 ? 8.282 4.052 -12.992 1.00 91.94 95 ASP A C 1
ATOM 712 O O . ASP A 1 95 ? 7.155 3.845 -13.467 1.00 91.94 95 ASP A O 1
ATOM 716 N N . PRO A 1 96 ? 8.924 3.119 -12.261 1.00 95.56 96 PRO A N 1
ATOM 717 C CA . PRO A 1 96 ? 8.379 1.786 -12.033 1.00 95.56 96 PRO A CA 1
ATOM 718 C C . PRO A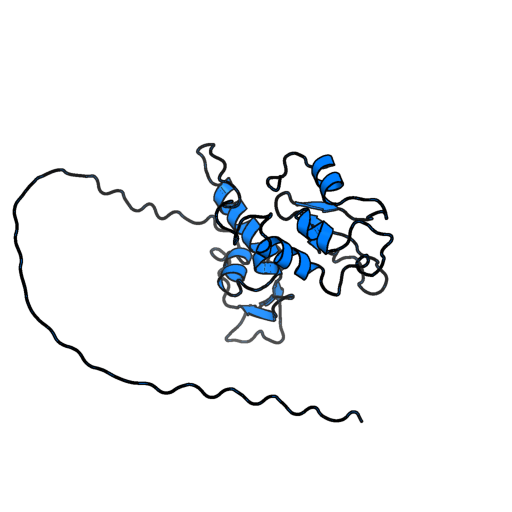 1 96 ? 6.996 1.788 -11.384 1.00 95.56 96 PRO A C 1
ATOM 720 O O . PRO A 1 96 ? 6.156 0.960 -11.735 1.00 95.56 96 PRO A O 1
ATOM 723 N N . ALA A 1 97 ? 6.714 2.732 -10.479 1.00 94.38 97 ALA A N 1
ATOM 724 C CA . ALA A 1 97 ? 5.413 2.820 -9.822 1.00 94.38 97 ALA A CA 1
ATOM 725 C C . ALA A 1 97 ? 4.326 3.271 -10.810 1.00 94.38 97 ALA A C 1
ATOM 727 O O . ALA A 1 97 ? 3.239 2.683 -10.853 1.00 94.38 97 ALA A O 1
ATOM 728 N N . ALA A 1 98 ? 4.630 4.271 -11.642 1.00 93.19 98 ALA A N 1
ATOM 729 C CA . ALA A 1 98 ? 3.710 4.750 -12.670 1.00 93.19 98 ALA A CA 1
ATOM 730 C C . ALA A 1 98 ? 3.422 3.669 -13.720 1.00 93.19 98 ALA A C 1
ATOM 732 O O . ALA A 1 98 ? 2.259 3.424 -14.052 1.00 93.19 98 ALA A O 1
ATOM 733 N N . ILE A 1 99 ? 4.463 2.985 -14.201 1.00 96.12 99 ILE A N 1
ATOM 734 C CA . ILE A 1 99 ? 4.331 1.920 -15.200 1.00 96.12 99 ILE A CA 1
ATOM 735 C C . ILE A 1 99 ? 3.575 0.725 -14.616 1.00 96.12 99 ILE A C 1
ATOM 737 O O . ILE A 1 99 ? 2.678 0.199 -15.278 1.00 96.12 99 ILE A O 1
ATOM 741 N N . HIS A 1 100 ? 3.855 0.321 -13.373 1.00 97.38 100 HIS A N 1
ATOM 742 C CA . HIS A 1 100 ? 3.123 -0.769 -12.727 1.00 97.38 100 HIS A CA 1
ATOM 743 C C . HIS A 1 100 ? 1.623 -0.471 -12.655 1.00 97.38 100 HIS A C 1
ATOM 745 O O . HIS A 1 100 ? 0.813 -1.290 -13.093 1.00 97.38 100 HIS A O 1
ATOM 751 N N . PHE A 1 101 ? 1.241 0.715 -12.173 1.00 95.50 101 PHE A N 1
ATOM 752 C CA . PHE A 1 101 ? -0.166 1.107 -12.115 1.00 95.50 101 PHE A CA 1
ATOM 753 C C . PHE A 1 101 ? -0.806 1.168 -13.506 1.00 95.50 101 PHE A C 1
ATOM 755 O O . PHE A 1 101 ? -1.899 0.640 -13.699 1.00 95.50 101 PHE A O 1
ATOM 762 N N . GLN A 1 102 ? -0.112 1.733 -14.497 1.00 95.38 102 GLN A N 1
ATOM 763 C CA . GLN A 1 102 ? -0.620 1.816 -15.866 1.00 95.38 102 GLN A CA 1
ATOM 764 C C . GLN A 1 102 ? -0.845 0.432 -16.496 1.00 95.38 102 GLN A C 1
ATOM 766 O O . GLN A 1 102 ? -1.832 0.223 -17.200 1.00 95.38 102 GLN A O 1
ATOM 771 N N . LYS A 1 103 ? 0.079 -0.510 -16.283 1.00 97.81 103 LYS A N 1
ATOM 772 C CA . LYS A 1 103 ? 0.043 -1.840 -16.911 1.00 97.81 103 LYS A CA 1
ATOM 773 C C . LYS A 1 103 ? -0.824 -2.840 -16.145 1.00 97.81 103 LYS A C 1
ATOM 775 O O . LYS A 1 103 ? -1.318 -3.784 -16.761 1.00 97.81 103 LYS A O 1
ATOM 780 N N . SER A 1 104 ? -1.009 -2.632 -14.843 1.00 97.75 104 SER A N 1
ATOM 781 C CA . SER A 1 104 ? -1.752 -3.522 -13.947 1.00 97.75 104 SER A CA 1
ATOM 782 C C . SER A 1 104 ? -2.588 -2.731 -12.927 1.00 97.75 104 SER A C 1
ATOM 784 O O . SER A 1 104 ? -2.383 -2.883 -11.722 1.00 97.75 104 SER A O 1
ATOM 786 N N . PRO A 1 105 ? -3.580 -1.926 -13.354 1.00 94.81 105 PRO A N 1
ATOM 787 C CA . PRO A 1 105 ? -4.350 -1.074 -12.440 1.00 94.81 105 PRO A CA 1
ATOM 788 C C . PRO A 1 105 ? -5.176 -1.869 -11.419 1.00 94.81 105 PRO A C 1
ATOM 790 O O . PRO A 1 105 ? -5.553 -1.332 -10.387 1.00 94.81 105 PRO A O 1
ATOM 793 N N . GLN A 1 106 ? -5.433 -3.154 -11.675 1.00 95.00 106 GLN A N 1
ATOM 794 C CA . GLN A 1 106 ? -6.150 -4.046 -10.756 1.00 95.00 106 GLN A CA 1
ATOM 795 C C . GLN A 1 106 ? -5.243 -4.752 -9.737 1.00 95.00 106 GLN A C 1
ATOM 797 O O . GLN A 1 106 ? -5.739 -5.445 -8.847 1.00 95.00 106 GLN A O 1
ATOM 802 N N . CYS A 1 107 ? -3.920 -4.598 -9.854 1.00 97.31 107 CYS A N 1
ATOM 803 C CA . CYS A 1 107 ? -2.982 -5.090 -8.853 1.00 97.31 107 CYS A CA 1
ATOM 804 C C . CYS A 1 107 ? -3.169 -4.297 -7.555 1.00 97.31 107 CYS A C 1
ATOM 806 O O . CYS A 1 107 ? -3.081 -3.067 -7.557 1.00 97.31 107 CYS A O 1
ATOM 808 N N . ALA A 1 108 ? -3.390 -5.000 -6.441 1.00 96.50 108 ALA A N 1
ATOM 809 C CA . ALA A 1 108 ? -3.581 -4.371 -5.138 1.00 96.50 108 ALA A CA 1
ATOM 810 C C . ALA A 1 108 ? -2.374 -3.508 -4.748 1.00 96.50 108 ALA A C 1
ATOM 812 O O . ALA A 1 108 ? -2.557 -2.366 -4.340 1.00 96.50 108 ALA A O 1
ATOM 813 N N . TYR A 1 109 ? -1.151 -4.005 -4.959 1.00 96.75 109 TYR A N 1
ATOM 814 C CA . TYR A 1 109 ? 0.073 -3.243 -4.702 1.00 96.75 109 TYR A CA 1
ATOM 815 C C . TYR A 1 109 ? 0.158 -1.990 -5.584 1.00 96.75 109 TYR A C 1
ATOM 817 O O . TYR A 1 109 ? 0.400 -0.888 -5.093 1.00 96.75 109 TYR A O 1
ATOM 825 N N . ALA A 1 110 ? -0.119 -2.127 -6.884 1.00 96.75 110 ALA A N 1
ATOM 826 C CA . ALA A 1 110 ? -0.060 -1.000 -7.808 1.00 96.75 110 ALA A CA 1
ATOM 827 C C . ALA A 1 110 ? -1.076 0.094 -7.443 1.00 96.75 110 ALA A C 1
ATOM 829 O O . ALA A 1 110 ? -0.748 1.278 -7.400 1.00 96.75 110 ALA A O 1
ATOM 830 N N . ARG A 1 111 ? -2.314 -0.295 -7.131 1.00 95.69 111 ARG A N 1
ATOM 831 C CA . ARG A 1 111 ? -3.385 0.657 -6.826 1.00 95.69 111 ARG A CA 1
ATOM 832 C C . ARG A 1 111 ? -3.279 1.238 -5.421 1.00 95.69 111 ARG A C 1
ATOM 834 O O . ARG A 1 111 ? -3.499 2.428 -5.246 1.00 95.69 111 ARG A O 1
ATOM 841 N N . ALA A 1 112 ? -2.925 0.432 -4.424 1.00 95.31 112 ALA A N 1
ATOM 842 C CA . ALA A 1 112 ? -2.858 0.882 -3.037 1.00 95.31 112 ALA A CA 1
ATOM 843 C C . ALA A 1 112 ? -1.558 1.618 -2.691 1.00 95.31 112 ALA A C 1
ATOM 845 O O . ALA A 1 112 ? -1.584 2.457 -1.797 1.00 95.31 112 ALA A O 1
ATOM 846 N N . ILE A 1 113 ? -0.436 1.301 -3.352 1.00 94.25 113 ILE A N 1
ATOM 847 C CA . ILE A 1 113 ? 0.901 1.791 -2.974 1.00 94.25 113 ILE A CA 1
ATOM 848 C C . ILE A 1 113 ? 1.537 2.606 -4.100 1.00 94.25 113 ILE A C 1
ATOM 850 O O . ILE A 1 113 ? 2.011 3.713 -3.848 1.00 94.25 113 ILE A O 1
ATOM 854 N N . CYS A 1 114 ? 1.552 2.104 -5.339 1.00 94.69 114 CYS A N 1
ATOM 855 C CA . CYS A 1 114 ? 2.192 2.829 -6.441 1.00 94.69 114 CYS A CA 1
ATOM 856 C C . CYS A 1 114 ? 1.427 4.106 -6.812 1.00 94.69 114 CYS A C 1
ATOM 858 O O . CYS A 1 114 ? 2.046 5.160 -6.931 1.00 94.69 114 CYS A O 1
ATOM 860 N N . LEU A 1 115 ? 0.097 4.046 -6.929 1.00 92.44 115 LEU A N 1
ATOM 861 C CA . LEU A 1 115 ? -0.718 5.209 -7.297 1.00 92.44 115 LEU A CA 1
ATOM 862 C C . LEU A 1 115 ? -0.544 6.396 -6.322 1.00 92.44 115 LEU A C 1
ATOM 864 O O . LEU A 1 115 ? -0.196 7.473 -6.804 1.00 92.44 115 LEU A O 1
ATOM 868 N N . PRO A 1 116 ? -0.669 6.248 -4.984 1.00 89.56 116 PRO A N 1
ATOM 869 C CA . PRO A 1 116 ? -0.413 7.363 -4.067 1.00 89.56 116 PRO A CA 1
ATOM 870 C C . PRO A 1 116 ? 0.995 7.963 -4.190 1.00 89.56 116 PRO A C 1
ATOM 872 O O . PRO A 1 116 ? 1.141 9.181 -4.131 1.00 89.56 116 PRO A O 1
ATOM 875 N N . LYS A 1 117 ? 2.031 7.140 -4.425 1.00 87.19 117 LYS A N 1
ATOM 876 C CA . LYS A 1 117 ? 3.409 7.623 -4.650 1.00 87.19 117 LYS A CA 1
ATOM 877 C C . LYS A 1 117 ? 3.523 8.460 -5.927 1.00 87.19 117 LYS A C 1
ATOM 879 O O . LYS A 1 117 ? 4.200 9.490 -5.926 1.00 87.19 117 LYS A O 1
ATOM 884 N N . VAL A 1 118 ? 2.859 8.026 -6.998 1.00 86.44 118 VAL A N 1
ATOM 885 C CA . VAL A 1 118 ? 2.824 8.733 -8.286 1.00 86.44 118 VAL A CA 1
ATOM 886 C C . VAL A 1 118 ? 2.121 10.079 -8.132 1.00 86.44 118 VAL A C 1
ATOM 888 O O . VAL A 1 118 ? 2.684 11.105 -8.512 1.00 86.44 118 VAL A O 1
ATOM 891 N N . LEU A 1 119 ? 0.942 10.092 -7.501 1.00 84.62 119 LEU A N 1
ATOM 892 C CA . LEU A 1 119 ? 0.175 11.317 -7.265 1.00 84.62 119 LEU A CA 1
ATOM 893 C C . LEU A 1 119 ? 0.949 12.296 -6.374 1.00 84.62 119 LEU A C 1
ATOM 895 O O . LEU A 1 119 ? 1.089 13.459 -6.740 1.00 84.62 119 LEU A O 1
ATOM 899 N N . TYR A 1 120 ? 1.560 11.814 -5.285 1.00 78.38 120 TYR A N 1
ATOM 900 C CA . TYR A 1 120 ? 2.426 12.625 -4.423 1.00 78.38 120 TYR A CA 1
ATOM 901 C C . TYR A 1 120 ? 3.588 13.255 -5.193 1.00 78.38 120 TYR A C 1
ATOM 903 O O . TYR A 1 120 ? 3.840 14.452 -5.090 1.00 78.38 120 TYR A O 1
ATOM 911 N N . SER A 1 121 ? 4.287 12.471 -6.020 1.00 74.69 121 SER A N 1
ATOM 912 C CA . SER A 1 121 ? 5.418 12.982 -6.799 1.00 74.69 121 SER A CA 1
ATOM 913 C C . SER A 1 121 ? 5.018 14.062 -7.810 1.00 74.69 121 SER A C 1
ATOM 915 O O . SER A 1 121 ? 5.866 14.867 -8.206 1.00 74.69 121 SER A O 1
ATOM 917 N N . TRP A 1 122 ? 3.769 14.059 -8.276 1.00 69.06 122 TRP A N 1
ATOM 918 C CA . TRP A 1 122 ? 3.262 15.053 -9.219 1.00 69.06 122 TRP A CA 1
ATOM 919 C C . TRP A 1 122 ? 2.772 16.318 -8.509 1.00 69.06 122 TRP A C 1
ATOM 921 O O . TRP A 1 122 ? 2.992 17.411 -9.026 1.00 69.06 122 TRP A O 1
ATOM 931 N N . THR A 1 123 ? 2.183 16.196 -7.315 1.00 67.19 123 THR A N 1
ATOM 932 C CA . THR A 1 123 ? 1.651 17.340 -6.557 1.00 67.19 123 THR A CA 1
ATOM 933 C C . THR A 1 123 ? 2.722 18.118 -5.794 1.00 67.19 123 THR A C 1
ATOM 935 O O . THR A 1 123 ? 2.612 19.335 -5.670 1.00 67.19 123 THR A O 1
ATOM 938 N N . THR A 1 124 ? 3.807 17.482 -5.339 1.00 59.09 124 THR A N 1
ATOM 939 C CA . THR A 1 124 ? 4.896 18.197 -4.640 1.00 59.09 124 THR A CA 1
ATOM 940 C C . THR A 1 124 ? 5.853 18.951 -5.568 1.00 59.09 124 THR A C 1
ATOM 942 O O . THR A 1 124 ? 6.757 19.624 -5.086 1.00 59.09 124 THR A O 1
ATOM 945 N N . ASN A 1 125 ? 5.680 18.850 -6.890 1.00 53.38 125 ASN A N 1
ATOM 946 C CA . ASN A 1 125 ? 6.429 19.642 -7.877 1.00 53.38 125 ASN A CA 1
ATOM 947 C C . ASN A 1 125 ? 5.727 20.960 -8.260 1.00 53.38 125 ASN A C 1
ATOM 949 O O . ASN A 1 125 ? 6.166 21.645 -9.185 1.00 53.38 125 ASN A O 1
ATOM 953 N N . VAL A 1 126 ? 4.643 21.330 -7.571 1.00 49.66 126 VAL A N 1
ATOM 954 C CA . VAL A 1 126 ? 3.892 22.555 -7.855 1.00 49.66 126 VAL A CA 1
ATOM 955 C C . VAL A 1 126 ? 4.476 23.721 -7.040 1.00 49.66 126 VAL A C 1
ATOM 957 O O . VAL A 1 126 ? 4.343 23.787 -5.821 1.00 49.66 126 VAL A O 1
ATOM 960 N N . LEU A 1 127 ? 5.162 24.636 -7.734 1.00 45.69 127 LEU A N 1
ATOM 961 C CA . LEU A 1 127 ? 5.847 25.822 -7.188 1.00 45.69 127 LEU A CA 1
ATOM 962 C C . LEU A 1 127 ? 4.903 26.938 -6.691 1.00 45.69 127 LEU A C 1
ATOM 964 O O . LEU A 1 127 ? 5.383 27.957 -6.203 1.00 45.69 127 LEU A O 1
ATOM 968 N N . ASP A 1 128 ? 3.585 26.792 -6.833 1.00 47.44 128 ASP A N 1
ATOM 969 C CA . ASP A 1 128 ? 2.619 27.877 -6.602 1.00 47.44 128 ASP A CA 1
ATOM 970 C C . ASP A 1 128 ? 1.962 27.871 -5.211 1.00 47.44 128 ASP A C 1
ATOM 972 O O . ASP A 1 128 ? 1.099 28.701 -4.929 1.00 47.44 128 ASP A O 1
ATOM 976 N N . GLY A 1 129 ? 2.372 26.966 -4.316 1.00 44.38 129 GLY A N 1
ATOM 977 C CA . GLY A 1 129 ? 1.855 26.919 -2.946 1.00 44.38 129 GLY A CA 1
ATOM 978 C C . GLY A 1 129 ? 0.411 26.419 -2.826 1.00 44.38 129 GLY A C 1
ATOM 979 O O . GLY A 1 129 ? -0.092 26.310 -1.707 1.00 44.38 129 GLY A O 1
ATOM 980 N N . SER A 1 130 ? -0.239 26.040 -3.930 1.00 49.06 130 SER A N 1
ATOM 981 C CA . SER A 1 130 ? -1.472 25.258 -3.909 1.00 49.06 130 SER A CA 1
ATOM 982 C C . SER A 1 130 ? -1.105 23.776 -3.942 1.00 49.06 130 SER A C 1
ATOM 984 O O . SER A 1 130 ? -1.174 23.112 -4.969 1.00 49.06 130 SER A O 1
ATOM 986 N N . GLY A 1 131 ? -0.613 23.262 -2.809 1.00 47.50 131 GLY A N 1
ATOM 987 C CA . GLY A 1 131 ? -0.276 21.845 -2.659 1.00 47.50 131 GLY A CA 1
ATOM 988 C C . GLY A 1 131 ? -1.450 20.983 -3.120 1.00 47.50 131 GLY A C 1
ATOM 989 O O . GLY A 1 131 ? -2.464 20.903 -2.428 1.00 47.50 131 GLY A O 1
ATOM 990 N N . GLY A 1 132 ? -1.336 20.410 -4.321 1.00 52.59 132 GLY A N 1
ATOM 991 C CA . GLY A 1 132 ? -2.410 19.637 -4.927 1.00 52.59 132 GLY A CA 1
ATOM 992 C C . GLY A 1 132 ? -2.799 18.496 -3.999 1.00 52.59 132 GLY A C 1
ATOM 993 O O . GLY A 1 132 ? -1.925 17.826 -3.437 1.00 52.59 132 GLY A O 1
ATOM 994 N N . LEU A 1 133 ? -4.104 18.288 -3.819 1.00 57.28 133 LEU A N 1
ATOM 995 C CA . LEU A 1 133 ? -4.600 17.144 -3.064 1.00 57.28 133 LEU A CA 1
ATOM 996 C C . LEU A 1 133 ? -3.995 15.870 -3.668 1.00 57.28 133 LEU A C 1
ATOM 998 O O . LEU A 1 133 ? -3.961 15.707 -4.887 1.00 57.28 133 LEU A O 1
ATOM 1002 N N . LEU A 1 134 ? -3.509 14.961 -2.815 1.00 71.88 134 LEU A N 1
ATOM 1003 C CA . LEU A 1 134 ? -2.941 13.673 -3.244 1.00 71.88 134 LEU A CA 1
ATOM 1004 C C . LEU A 1 134 ? -3.947 12.783 -3.986 1.00 71.88 134 LEU A C 1
ATOM 1006 O O . LEU A 1 134 ? -3.579 11.719 -4.472 1.00 71.88 134 LEU A O 1
ATOM 1010 N N . TYR A 1 135 ? -5.207 13.194 -4.017 1.00 81.81 135 TYR A N 1
ATOM 1011 C CA . TYR A 1 135 ? -6.349 12.489 -4.555 1.00 81.81 135 TYR A CA 1
ATOM 1012 C C . TYR A 1 135 ? -7.488 13.483 -4.805 1.00 81.81 135 TYR A C 1
ATOM 1014 O O . TYR A 1 135 ? -7.522 14.560 -4.208 1.00 81.81 135 TYR A O 1
ATOM 1022 N N . ASP A 1 136 ? -8.444 13.096 -5.641 1.00 85.00 136 ASP A N 1
ATOM 1023 C CA . ASP A 1 136 ? -9.710 13.804 -5.816 1.00 85.00 136 ASP A CA 1
ATOM 1024 C C . ASP A 1 136 ? -10.791 13.085 -4.997 1.00 85.00 136 ASP A C 1
ATOM 1026 O O . ASP A 1 136 ? -11.010 11.887 -5.161 1.00 85.00 136 ASP A O 1
ATOM 1030 N N . GLU A 1 137 ? -11.458 13.797 -4.085 1.00 86.50 137 GLU A N 1
ATOM 1031 C CA . GLU A 1 137 ? -12.539 13.220 -3.272 1.00 86.50 137 GLU A CA 1
ATOM 1032 C C . GLU A 1 137 ? -13.759 12.810 -4.105 1.00 86.50 137 GLU A C 1
ATOM 1034 O O . GLU A 1 137 ? -14.500 11.908 -3.707 1.00 86.50 137 GLU A O 1
ATOM 1039 N N . ALA A 1 138 ? -13.958 13.445 -5.264 1.00 88.06 138 ALA A N 1
ATOM 1040 C CA . ALA A 1 138 ? -15.011 13.094 -6.206 1.00 88.06 138 ALA A CA 1
ATOM 1041 C C . ALA A 1 138 ? -14.654 11.870 -7.066 1.00 88.06 138 ALA A C 1
ATOM 1043 O O . ALA A 1 138 ? -15.544 11.314 -7.710 1.00 88.06 138 ALA A O 1
ATOM 1044 N N . ASP A 1 139 ? -13.390 11.432 -7.062 1.00 89.50 139 ASP A N 1
ATOM 1045 C CA . ASP A 1 139 ? -12.915 10.259 -7.792 1.00 89.50 139 ASP A CA 1
ATOM 1046 C C . ASP A 1 139 ? -12.641 9.081 -6.833 1.00 89.50 139 ASP A C 1
ATOM 1048 O O . ASP A 1 139 ? -11.578 9.008 -6.201 1.00 89.50 139 ASP A O 1
ATOM 1052 N N . PRO A 1 140 ? -13.545 8.084 -6.760 1.00 90.00 140 PRO A N 1
ATOM 1053 C CA . PRO A 1 140 ? -13.377 6.909 -5.905 1.00 90.00 140 PRO A CA 1
ATOM 1054 C C . PRO A 1 140 ? -12.103 6.100 -6.184 1.00 90.00 140 PRO A C 1
ATOM 1056 O O . PRO A 1 140 ? -11.671 5.329 -5.325 1.00 90.00 140 PRO A O 1
ATOM 1059 N N . SER A 1 141 ? -11.506 6.265 -7.370 1.00 87.50 141 SER A N 1
ATOM 1060 C CA . SER A 1 141 ? -10.289 5.568 -7.780 1.00 87.50 141 SER A CA 1
ATOM 1061 C C . SER A 1 141 ? -9.014 6.121 -7.143 1.00 87.50 141 SER A C 1
ATOM 1063 O O . SER A 1 141 ? -7.984 5.442 -7.155 1.00 87.50 141 SER A O 1
ATOM 1065 N N . THR A 1 142 ? -9.083 7.334 -6.590 1.00 87.31 142 THR A N 1
ATOM 1066 C CA . THR A 1 142 ? -7.968 8.000 -5.907 1.00 87.31 142 THR A CA 1
ATOM 1067 C C . THR A 1 142 ? -8.307 8.333 -4.454 1.00 87.31 142 THR A C 1
ATOM 1069 O O . THR A 1 142 ? -7.410 8.316 -3.609 1.00 87.31 142 THR A O 1
ATOM 1072 N N . TYR A 1 143 ? -9.588 8.554 -4.129 1.00 92.38 143 TYR A N 1
ATOM 1073 C CA . TYR A 1 143 ? -10.024 8.931 -2.788 1.00 92.38 143 TYR A CA 1
ATOM 1074 C C . TYR A 1 143 ? -9.703 7.850 -1.734 1.00 92.38 143 TYR A C 1
ATOM 1076 O O . TYR A 1 143 ? -10.232 6.735 -1.798 1.00 92.38 143 TYR A O 1
ATOM 1084 N N . PRO A 1 144 ? -8.904 8.149 -0.689 1.00 93.00 144 PRO A N 1
ATOM 1085 C CA . PRO A 1 144 ? -8.432 7.143 0.253 1.00 93.00 144 PRO A CA 1
ATOM 1086 C C . PRO A 1 144 ? -9.544 6.429 1.003 1.00 93.00 144 PRO A C 1
ATOM 1088 O O . PRO A 1 144 ? -9.407 5.239 1.290 1.00 93.00 144 PRO A O 1
ATOM 1091 N N . LYS A 1 145 ? -10.619 7.144 1.349 1.00 94.19 145 LYS A N 1
ATOM 1092 C CA . LYS A 1 145 ? -11.728 6.611 2.152 1.00 94.19 145 LYS A CA 1
ATOM 1093 C C . LYS A 1 145 ? -12.786 5.909 1.290 1.00 94.19 145 LYS A C 1
ATOM 1095 O O . LYS A 1 145 ? -13.687 5.294 1.857 1.00 94.19 145 LYS A O 1
ATOM 1100 N N . ALA A 1 146 ? -12.664 5.946 -0.043 1.00 95.94 146 ALA A N 1
ATOM 1101 C CA . ALA A 1 146 ? -13.523 5.174 -0.934 1.00 95.94 146 ALA A CA 1
ATOM 1102 C C . ALA A 1 146 ? -13.361 3.669 -0.686 1.00 95.94 146 ALA A C 1
ATOM 1104 O O . ALA A 1 146 ? -12.263 3.174 -0.411 1.00 95.94 146 ALA A O 1
ATOM 1105 N N . GLU A 1 147 ? -14.465 2.932 -0.813 1.00 96.56 147 GLU A N 1
ATOM 1106 C CA . GLU A 1 147 ? -14.499 1.487 -0.575 1.00 96.56 147 GLU A CA 1
ATOM 1107 C C . GLU A 1 147 ? -13.490 0.738 -1.452 1.00 96.56 147 GLU A C 1
ATOM 1109 O O . GLU A 1 147 ? -12.805 -0.165 -0.974 1.00 96.56 147 GLU A O 1
ATOM 1114 N N . GLU A 1 148 ? -13.336 1.149 -2.710 1.00 95.00 148 GLU A N 1
ATOM 1115 C CA . GLU A 1 148 ? -12.380 0.538 -3.628 1.00 95.00 148 GLU A CA 1
ATOM 1116 C C . GLU A 1 148 ? -10.940 0.634 -3.104 1.00 95.00 148 GLU A C 1
ATOM 1118 O O . GLU A 1 148 ? -10.242 -0.377 -3.003 1.00 95.00 148 GLU A O 1
ATOM 1123 N N . MET A 1 149 ? -10.508 1.828 -2.695 1.00 96.00 149 MET A N 1
ATOM 1124 C CA . MET A 1 149 ? -9.159 2.050 -2.173 1.00 96.00 149 MET A CA 1
ATOM 1125 C C . MET A 1 149 ? -8.939 1.351 -0.825 1.00 96.00 149 MET A C 1
ATOM 1127 O O . MET A 1 149 ? -7.853 0.820 -0.574 1.00 96.00 149 MET A O 1
ATOM 1131 N N . VAL A 1 150 ? -9.968 1.283 0.029 1.00 97.69 150 VAL A N 1
ATOM 1132 C CA . VAL A 1 150 ? -9.944 0.467 1.256 1.00 97.69 150 VAL A CA 1
ATOM 1133 C C . VAL A 1 150 ? -9.759 -1.013 0.916 1.00 97.69 150 VAL A C 1
ATOM 1135 O O . VAL A 1 150 ? -8.923 -1.680 1.526 1.00 97.69 150 VAL A O 1
ATOM 1138 N N . ASN A 1 151 ? -10.484 -1.528 -0.075 1.00 97.44 151 ASN A N 1
ATOM 1139 C CA . ASN A 1 151 ? -10.392 -2.925 -0.492 1.00 97.44 151 ASN A CA 1
ATOM 1140 C C . ASN A 1 151 ? -9.017 -3.255 -1.089 1.00 97.44 151 ASN A C 1
ATOM 1142 O O . ASN A 1 151 ? -8.455 -4.300 -0.762 1.00 97.44 151 ASN A O 1
ATOM 1146 N N . MET A 1 152 ? -8.435 -2.361 -1.893 1.00 97.25 152 MET A N 1
ATOM 1147 C CA . MET A 1 152 ? -7.084 -2.550 -2.438 1.00 97.25 152 MET A CA 1
ATOM 1148 C C . MET A 1 152 ? -6.021 -2.570 -1.336 1.00 97.25 152 MET A C 1
ATOM 1150 O O . MET A 1 152 ? -5.158 -3.444 -1.344 1.00 97.25 152 MET A O 1
ATOM 1154 N N . ARG A 1 153 ? -6.121 -1.689 -0.329 1.00 97.62 153 ARG A N 1
ATOM 1155 C CA . ARG A 1 153 ? -5.238 -1.754 0.847 1.00 97.62 153 ARG A CA 1
ATOM 1156 C C . ARG A 1 153 ? -5.430 -3.046 1.633 1.00 97.62 153 ARG A C 1
ATOM 1158 O O . ARG A 1 153 ? -4.447 -3.689 1.980 1.00 97.62 153 ARG A O 1
ATOM 1165 N N . LYS A 1 154 ? -6.676 -3.474 1.865 1.00 97.94 154 LYS A N 1
ATOM 1166 C CA . LYS A 1 154 ? -6.975 -4.720 2.588 1.00 97.94 154 LYS A CA 1
ATOM 1167 C C . LYS A 1 154 ? -6.356 -5.947 1.910 1.00 97.94 154 LYS A C 1
ATOM 1169 O O . LYS A 1 154 ? -5.824 -6.799 2.612 1.00 97.94 154 LYS A O 1
ATOM 1174 N N . LYS A 1 155 ? -6.373 -6.022 0.576 1.00 97.00 155 LYS A N 1
ATOM 1175 C CA . LYS A 1 155 ? -5.754 -7.129 -0.179 1.00 97.00 155 LYS A CA 1
ATOM 1176 C C . LYS A 1 155 ? -4.258 -7.291 0.104 1.00 97.00 155 LYS A C 1
ATOM 1178 O O . LYS A 1 155 ? -3.773 -8.412 0.142 1.00 97.00 155 LYS A O 1
ATOM 1183 N N . THR A 1 156 ? -3.538 -6.211 0.421 1.00 95.88 156 THR A N 1
ATOM 1184 C CA . THR A 1 156 ? -2.111 -6.316 0.790 1.00 95.88 156 THR A CA 1
ATOM 1185 C C . THR A 1 156 ? -1.882 -7.201 2.027 1.00 95.88 156 THR A C 1
ATOM 1187 O O . THR A 1 156 ? -0.864 -7.882 2.115 1.00 95.88 156 THR A O 1
ATOM 1190 N N . PHE A 1 157 ? -2.869 -7.299 2.922 1.00 95.44 157 PHE A N 1
ATOM 1191 C CA . PHE A 1 157 ? -2.843 -8.139 4.122 1.00 95.44 157 PHE A CA 1
ATOM 1192 C C . PHE A 1 157 ? -3.320 -9.585 3.890 1.00 95.44 157 PHE A C 1
ATOM 1194 O O . PHE A 1 157 ? -3.183 -10.424 4.785 1.00 95.44 157 PHE A O 1
ATOM 1201 N N . GLU A 1 158 ? -3.929 -9.886 2.739 1.00 91.50 158 GLU A N 1
ATOM 1202 C CA . GLU A 1 158 ? -4.688 -11.121 2.524 1.00 91.50 158 GLU A CA 1
ATOM 1203 C C . GLU A 1 158 ? -3.815 -12.370 2.691 1.00 91.50 158 GLU A C 1
ATOM 1205 O O . GLU A 1 158 ? -2.782 -12.532 2.048 1.00 91.50 158 GLU A O 1
ATOM 1210 N N . GLY A 1 159 ? -4.225 -13.250 3.610 1.00 89.38 159 GLY A N 1
ATOM 1211 C CA . GLY A 1 159 ? -3.509 -14.489 3.927 1.00 89.38 159 GLY A CA 1
ATOM 1212 C C . GLY A 1 159 ? -2.208 -14.314 4.721 1.00 89.38 159 GLY A C 1
ATOM 1213 O O . GLY A 1 159 ? -1.607 -15.327 5.071 1.00 89.38 159 GLY A O 1
ATOM 1214 N N . ARG A 1 160 ? -1.799 -13.073 5.025 1.00 89.38 160 ARG A N 1
ATOM 1215 C CA . ARG A 1 160 ? -0.494 -12.738 5.623 1.00 89.38 160 ARG A CA 1
ATOM 1216 C C . ARG A 1 160 ? -0.598 -12.092 7.008 1.00 89.38 160 ARG A C 1
ATOM 1218 O O . ARG A 1 160 ? 0.257 -12.332 7.848 1.00 89.38 160 ARG A O 1
ATOM 1225 N N . TRP A 1 161 ? -1.653 -11.319 7.280 1.00 94.31 161 TRP A N 1
ATOM 1226 C CA . TRP A 1 161 ? -1.772 -10.589 8.548 1.00 94.31 161 TRP A CA 1
ATOM 1227 C C . TRP A 1 161 ? -2.036 -11.493 9.754 1.00 94.31 161 TRP A C 1
ATOM 1229 O O . TRP A 1 161 ? -3.051 -12.196 9.823 1.00 94.31 161 TRP A O 1
ATOM 1239 N N . VAL A 1 162 ? -1.154 -11.414 10.749 1.00 92.88 162 VAL A N 1
ATOM 1240 C CA . VAL A 1 162 ? -1.158 -12.312 11.912 1.00 92.88 162 VAL A CA 1
ATOM 1241 C C . VAL A 1 162 ? -2.374 -12.136 12.829 1.00 92.88 162 VAL A C 1
ATOM 1243 O O . VAL A 1 162 ? -2.847 -13.106 13.427 1.00 92.88 162 VAL A O 1
ATOM 1246 N N . HIS A 1 163 ? -2.953 -10.932 12.889 1.00 94.44 163 HIS A N 1
ATOM 1247 C CA . HIS A 1 163 ? -4.043 -10.625 13.827 1.00 94.44 163 HIS A CA 1
ATOM 1248 C C . HIS A 1 163 ? -5.451 -10.865 13.264 1.00 94.44 163 HIS A C 1
ATOM 1250 O O . HIS A 1 163 ? -6.428 -10.771 14.005 1.00 94.44 163 HIS A O 1
ATOM 1256 N N . ASP A 1 164 ? -5.596 -11.237 11.987 1.00 94.81 164 ASP A N 1
ATOM 1257 C CA . ASP A 1 164 ? -6.919 -11.429 11.363 1.00 94.81 164 ASP A CA 1
ATOM 1258 C C . ASP A 1 164 ? -7.718 -12.587 11.970 1.00 94.81 164 ASP A C 1
ATOM 1260 O O . ASP A 1 164 ? -8.950 -12.572 11.972 1.00 94.81 164 ASP A O 1
ATOM 1264 N N . ARG A 1 165 ? -7.024 -13.590 12.515 1.00 91.56 165 ARG A N 1
ATOM 1265 C CA . ARG A 1 165 ? -7.644 -14.769 13.137 1.00 91.56 165 ARG A CA 1
ATOM 1266 C C . ARG A 1 165 ? -7.849 -14.615 14.645 1.00 91.56 165 ARG A C 1
ATOM 1268 O O . ARG A 1 165 ? -8.421 -15.509 15.265 1.00 91.56 165 ARG A O 1
ATOM 1275 N N . ASN A 1 166 ? -7.396 -13.509 15.243 1.00 93.06 166 ASN A N 1
ATOM 1276 C CA . ASN A 1 166 ? -7.459 -13.295 16.684 1.00 93.06 166 ASN A CA 1
ATOM 1277 C C . ASN A 1 166 ? -8.446 -12.169 17.042 1.00 93.06 166 ASN A C 1
ATOM 1279 O O . ASN A 1 166 ? -8.095 -10.993 16.963 1.00 93.06 166 ASN A O 1
ATOM 1283 N N . PRO A 1 167 ? -9.661 -12.491 17.525 1.00 92.88 167 PRO A N 1
ATOM 1284 C CA . PRO A 1 167 ? -10.683 -11.486 17.817 1.00 92.88 167 PRO A CA 1
ATOM 1285 C C . PRO A 1 167 ? -10.328 -10.559 18.987 1.00 92.88 167 PRO A C 1
ATOM 1287 O O . PRO A 1 167 ? -10.994 -9.542 19.175 1.00 92.88 167 PRO A O 1
ATOM 1290 N N . LYS A 1 168 ? -9.297 -10.887 19.783 1.00 94.69 168 LYS A N 1
ATOM 1291 C CA . LYS A 1 168 ? -8.806 -9.994 20.840 1.00 94.69 168 LYS A CA 1
ATOM 1292 C C . LYS A 1 168 ? -8.145 -8.746 20.266 1.00 94.69 168 LYS A C 1
ATOM 1294 O O . LYS A 1 168 ? -8.126 -7.737 20.957 1.00 94.69 168 LYS A O 1
ATOM 1299 N N . PHE A 1 169 ? -7.612 -8.823 19.048 1.00 96.56 169 PHE A N 1
ATOM 1300 C CA . PHE A 1 169 ? -6.903 -7.722 18.421 1.00 96.56 169 PHE A CA 1
ATOM 1301 C C . PHE A 1 169 ? -7.858 -6.833 17.646 1.00 96.56 169 PHE A C 1
ATOM 1303 O O . PHE A 1 169 ? -8.567 -7.256 16.728 1.00 96.56 169 PHE A O 1
ATOM 1310 N N . PHE A 1 170 ? -7.874 -5.558 18.021 1.00 96.81 170 PHE A N 1
ATOM 1311 C CA . PHE A 1 170 ? -8.677 -4.572 17.330 1.00 96.81 170 PHE A CA 1
ATOM 1312 C C . PHE A 1 170 ? -8.082 -4.241 15.951 1.00 96.81 170 PHE A C 1
ATOM 1314 O O . PHE A 1 170 ? -8.842 -4.084 14.991 1.00 96.81 170 PHE A O 1
ATOM 1321 N N . ALA A 1 171 ? -6.754 -4.213 15.828 1.00 97.50 171 ALA A N 1
ATOM 1322 C CA . ALA A 1 171 ? -6.008 -3.968 14.594 1.00 97.50 171 ALA A CA 1
ATOM 1323 C C . ALA A 1 171 ? -6.002 -5.173 13.623 1.00 97.50 171 ALA A C 1
ATOM 1325 O O . ALA A 1 171 ? -4.968 -5.757 13.316 1.00 97.50 171 ALA A O 1
ATOM 1326 N N . ASN A 1 172 ? -7.176 -5.549 13.113 1.00 96.88 172 ASN A N 1
ATOM 1327 C CA . ASN A 1 172 ? -7.281 -6.466 11.972 1.00 96.88 172 ASN A CA 1
ATOM 1328 C C . ASN A 1 172 ? -7.077 -5.733 10.631 1.00 96.88 172 ASN A C 1
ATOM 1330 O O . ASN A 1 172 ? -7.195 -4.503 10.556 1.00 96.88 172 ASN A O 1
ATOM 1334 N N . SER A 1 173 ? -6.847 -6.492 9.557 1.00 97.62 173 SER A N 1
ATOM 1335 C CA . SER A 1 173 ? -6.575 -5.990 8.202 1.00 97.62 173 SER A CA 1
ATOM 1336 C C . SER A 1 173 ? -7.636 -5.019 7.694 1.00 97.62 173 SER A C 1
ATOM 1338 O O . SER A 1 173 ? -7.330 -4.011 7.060 1.00 97.62 173 SER A O 1
ATOM 1340 N N . THR A 1 174 ? -8.906 -5.270 8.020 1.00 97.62 174 THR A N 1
ATOM 1341 C CA . THR A 1 174 ? -10.014 -4.402 7.607 1.00 97.62 174 THR A CA 1
ATOM 1342 C C . THR A 1 174 ? -9.935 -3.042 8.299 1.00 97.62 174 THR A C 1
ATOM 1344 O O . THR A 1 174 ? -10.169 -2.013 7.662 1.00 97.62 174 THR A O 1
ATOM 1347 N N . ARG A 1 175 ? -9.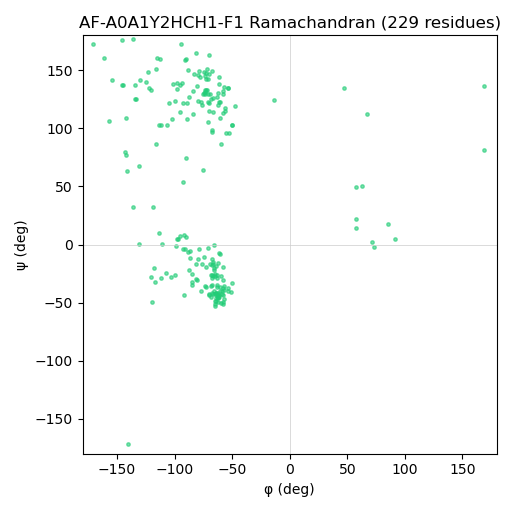604 -3.006 9.595 1.00 98.25 175 ARG A N 1
ATOM 1348 C CA . ARG A 1 175 ? -9.481 -1.746 10.344 1.00 98.25 175 ARG A CA 1
ATOM 1349 C C . ARG A 1 175 ? -8.211 -0.978 9.977 1.00 98.25 175 ARG A C 1
ATOM 1351 O O . ARG A 1 175 ? -8.278 0.242 9.869 1.00 98.25 175 ARG A O 1
ATOM 1358 N N . LEU A 1 176 ? -7.108 -1.673 9.708 1.00 98.50 176 LEU A N 1
ATOM 1359 C CA . LEU A 1 176 ? -5.869 -1.075 9.197 1.00 98.50 176 LEU A CA 1
ATOM 1360 C C . LEU A 1 176 ? -6.073 -0.432 7.824 1.00 98.50 176 LEU A C 1
ATOM 1362 O O . LEU A 1 176 ? -5.779 0.749 7.643 1.00 98.50 176 LEU A O 1
ATOM 1366 N N . ALA A 1 177 ? -6.687 -1.160 6.891 1.00 98.31 177 ALA A N 1
ATOM 1367 C CA . ALA A 1 177 ? -6.994 -0.643 5.562 1.00 98.31 177 ALA A CA 1
ATOM 1368 C C . ALA A 1 177 ? -7.926 0.580 5.609 1.00 98.31 177 ALA A C 1
ATOM 1370 O O . ALA A 1 177 ? -7.708 1.564 4.893 1.00 98.31 177 ALA A O 1
ATOM 1371 N N . LYS A 1 178 ? -8.935 0.569 6.492 1.00 98.19 178 LYS A N 1
ATOM 1372 C CA . LYS A 1 178 ? -9.811 1.729 6.745 1.00 98.19 178 LYS A CA 1
ATOM 1373 C C . LYS A 1 178 ? -9.085 2.920 7.373 1.00 98.19 178 LYS A C 1
ATOM 1375 O O . LYS A 1 178 ? -9.573 4.034 7.244 1.00 98.19 178 LYS A O 1
ATOM 1380 N N . ALA A 1 179 ? -7.945 2.702 8.023 1.00 98.19 179 ALA A N 1
ATOM 1381 C CA . ALA A 1 179 ? -7.111 3.744 8.616 1.00 98.19 179 ALA A CA 1
ATOM 1382 C C . ALA A 1 179 ? -5.963 4.216 7.702 1.00 98.19 179 ALA A C 1
ATOM 1384 O O . ALA A 1 179 ? -5.119 4.993 8.145 1.00 98.19 179 ALA A O 1
ATOM 1385 N N . GLY A 1 180 ? -5.932 3.766 6.441 1.00 97.06 180 GLY A N 1
ATOM 1386 C CA . GLY A 1 180 ? -4.949 4.197 5.441 1.00 97.06 180 GLY A CA 1
ATOM 1387 C C . GLY A 1 180 ? -3.685 3.337 5.364 1.00 97.06 180 GLY A C 1
ATOM 1388 O O . GLY A 1 180 ? -2.791 3.665 4.584 1.00 97.06 180 GLY A O 1
ATOM 1389 N N . PHE A 1 181 ? -3.613 2.240 6.122 1.00 98.19 181 PHE A N 1
ATOM 1390 C CA . PHE A 1 181 ? -2.446 1.359 6.148 1.00 98.19 181 PHE A CA 1
ATOM 1391 C C . PHE A 1 181 ? -2.497 0.263 5.084 1.00 98.19 181 PHE A C 1
ATOM 1393 O O . PHE A 1 181 ? -3.571 -0.232 4.733 1.00 98.19 181 PHE A O 1
ATOM 1400 N N . VAL A 1 182 ? -1.314 -0.140 4.630 1.00 97.44 182 VAL A N 1
ATOM 1401 C CA . VAL A 1 182 ? -1.038 -1.374 3.884 1.00 97.44 182 VAL A CA 1
ATOM 1402 C C . VAL A 1 182 ? -0.141 -2.286 4.711 1.00 97.44 182 VAL A C 1
ATOM 1404 O O . VAL A 1 182 ? 0.530 -1.816 5.632 1.00 97.44 182 VAL A O 1
ATOM 1407 N N . TYR A 1 183 ? -0.127 -3.574 4.379 1.00 95.56 183 TYR A N 1
ATOM 1408 C CA . TYR A 1 183 ? 0.855 -4.501 4.923 1.00 95.56 183 TYR A CA 1
ATOM 1409 C C . TYR A 1 183 ? 2.233 -4.164 4.356 1.00 95.56 183 TYR A C 1
ATOM 1411 O O . TYR A 1 183 ? 2.375 -3.997 3.142 1.00 95.56 183 TYR A O 1
ATOM 1419 N N . ASP A 1 184 ? 3.220 -4.039 5.232 1.00 91.88 184 ASP A N 1
ATOM 1420 C CA . ASP A 1 184 ? 4.583 -3.665 4.871 1.00 91.88 184 ASP A CA 1
ATOM 1421 C C . ASP A 1 184 ? 5.537 -4.474 5.743 1.00 91.88 184 ASP A C 1
ATOM 1423 O O . ASP A 1 184 ? 5.997 -3.954 6.757 1.00 91.88 184 ASP A O 1
ATOM 1427 N N . PRO A 1 185 ? 5.753 -5.761 5.426 1.00 87.44 185 PRO A N 1
ATOM 1428 C CA . PRO A 1 185 ? 6.578 -6.611 6.259 1.00 87.44 185 PRO A CA 1
ATOM 1429 C C . PRO A 1 185 ? 8.047 -6.180 6.238 1.00 87.44 185 PRO A C 1
ATOM 1431 O O . PRO A 1 185 ? 8.554 -5.641 5.250 1.00 87.44 185 PRO A O 1
ATOM 1434 N N . ASP A 1 186 ? 8.751 -6.414 7.336 1.00 82.50 186 ASP A N 1
ATOM 1435 C CA . ASP A 1 186 ? 10.191 -6.284 7.400 1.00 82.50 186 ASP A CA 1
ATOM 1436 C C . ASP A 1 186 ? 10.880 -7.396 6.596 1.00 82.50 186 ASP A C 1
ATOM 1438 O O . ASP A 1 186 ? 10.693 -8.574 6.886 1.00 82.50 186 ASP A O 1
ATOM 1442 N N . PRO A 1 187 ? 11.707 -7.061 5.590 1.00 75.50 187 PRO A N 1
ATOM 1443 C CA . PRO A 1 187 ? 12.431 -8.073 4.828 1.00 75.50 187 PRO A CA 1
ATOM 1444 C C . PRO A 1 187 ? 13.486 -8.812 5.663 1.00 75.50 187 PRO A C 1
ATOM 1446 O O . PRO A 1 187 ? 13.979 -9.849 5.218 1.00 75.50 187 PRO A O 1
ATOM 1449 N N . ALA A 1 188 ? 13.878 -8.272 6.824 1.00 74.75 188 ALA A N 1
ATOM 1450 C CA . ALA A 1 188 ? 14.783 -8.943 7.751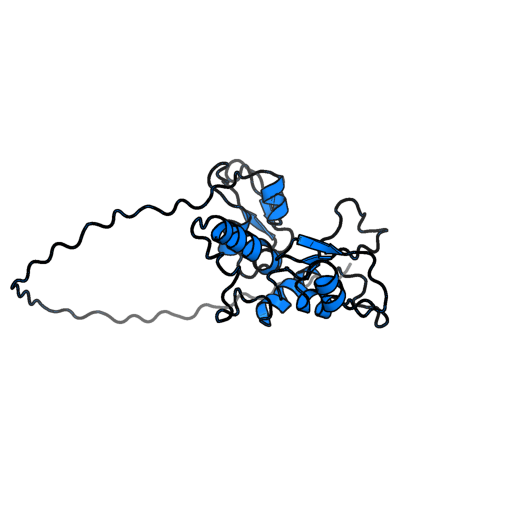 1.00 74.75 188 ALA A CA 1
ATOM 1451 C C . ALA A 1 188 ? 14.070 -9.974 8.638 1.00 74.75 188 ALA A C 1
ATOM 1453 O O . ALA A 1 188 ? 14.745 -10.819 9.228 1.00 74.75 188 ALA A O 1
ATOM 1454 N N . ASP A 1 189 ? 12.740 -9.917 8.725 1.00 73.50 189 ASP A N 1
ATOM 1455 C CA . ASP A 1 189 ? 11.961 -10.896 9.465 1.00 73.50 189 ASP A CA 1
ATOM 1456 C C . ASP A 1 189 ? 11.791 -12.159 8.622 1.00 73.50 189 ASP A C 1
ATOM 1458 O O . ASP A 1 189 ? 11.311 -12.134 7.484 1.00 73.50 189 ASP A O 1
ATOM 1462 N N . ASP A 1 190 ? 12.206 -13.299 9.173 1.00 65.25 190 ASP A N 1
ATOM 1463 C CA . ASP A 1 190 ? 11.956 -14.563 8.505 1.00 65.25 190 ASP A CA 1
ATOM 1464 C C . ASP A 1 190 ? 10.467 -14.933 8.637 1.00 65.25 190 ASP A C 1
ATOM 1466 O O . ASP A 1 190 ? 9.865 -14.913 9.712 1.00 65.25 190 ASP A O 1
ATOM 1470 N N . ALA A 1 191 ? 9.848 -15.290 7.510 1.00 59.66 191 ALA A N 1
ATOM 1471 C CA . ALA A 1 191 ? 8.423 -15.619 7.441 1.00 59.66 191 ALA A CA 1
ATOM 1472 C C . ALA A 1 191 ? 8.039 -16.899 8.223 1.00 59.66 191 ALA A C 1
ATOM 1474 O O . ALA A 1 191 ? 6.880 -17.314 8.191 1.00 59.66 191 ALA A O 1
ATOM 1475 N N . TRP A 1 192 ? 9.006 -17.571 8.864 1.00 56.66 192 TRP A N 1
ATOM 1476 C CA . TRP A 1 192 ? 8.805 -18.833 9.577 1.00 56.66 192 TRP A CA 1
ATOM 1477 C C . TRP A 1 192 ? 8.749 -18.662 11.100 1.00 56.66 192 TRP A C 1
ATOM 1479 O O . TRP A 1 192 ? 8.090 -19.457 11.774 1.00 56.66 192 TRP A O 1
ATOM 1489 N N . THR A 1 193 ? 9.413 -17.646 11.652 1.00 58.53 193 THR A N 1
ATOM 1490 C CA . THR A 1 193 ? 9.521 -17.410 13.098 1.00 58.53 193 THR A CA 1
ATOM 1491 C C . THR A 1 193 ? 8.911 -16.089 13.543 1.00 58.53 193 THR A C 1
ATOM 1493 O O . THR A 1 193 ? 8.561 -15.971 14.721 1.00 58.53 193 THR A O 1
ATOM 1496 N N . SER A 1 194 ? 8.728 -15.126 12.636 1.00 63.03 194 SER A N 1
ATOM 1497 C CA . SER A 1 194 ? 8.241 -13.802 13.005 1.00 63.03 194 SER A CA 1
ATOM 1498 C C . SER A 1 194 ? 6.718 -13.663 12.871 1.00 63.03 194 SER A C 1
ATOM 1500 O O . SER A 1 194 ? 6.077 -14.151 11.937 1.00 63.03 194 SER A O 1
ATOM 1502 N N . LEU A 1 195 ? 6.127 -12.988 13.860 1.00 75.00 195 LEU A N 1
ATOM 1503 C CA . LEU A 1 195 ? 4.750 -12.502 13.832 1.00 75.00 195 LEU A CA 1
ATOM 1504 C C . LEU A 1 195 ? 4.735 -11.066 13.304 1.00 75.00 195 LEU A C 1
ATOM 1506 O O . LEU A 1 195 ? 4.233 -10.175 13.988 1.00 75.00 195 LEU A O 1
ATOM 1510 N N . ASP A 1 196 ? 5.331 -10.842 12.133 1.00 86.00 196 ASP A N 1
ATOM 1511 C CA . ASP A 1 196 ? 5.436 -9.502 11.570 1.00 86.00 196 ASP A CA 1
ATOM 1512 C C . ASP A 1 196 ? 4.051 -8.871 11.393 1.00 86.00 196 ASP A C 1
ATOM 1514 O O . ASP A 1 196 ? 3.214 -9.303 10.588 1.00 86.00 196 ASP A O 1
ATOM 1518 N N . ASP A 1 197 ? 3.820 -7.830 12.182 1.00 93.31 197 ASP A N 1
ATOM 1519 C CA . ASP A 1 197 ? 2.625 -7.014 12.173 1.00 93.31 197 ASP A CA 1
ATOM 1520 C C . ASP A 1 197 ? 2.949 -5.555 11.823 1.00 93.31 197 ASP A C 1
ATOM 1522 O O . ASP A 1 197 ? 2.283 -4.615 12.268 1.00 93.31 197 ASP A O 1
ATOM 1526 N N . LYS A 1 198 ? 3.966 -5.337 10.986 1.00 95.50 198 LYS A N 1
ATOM 1527 C CA . LYS A 1 198 ? 4.281 -4.010 10.473 1.00 95.50 198 LYS A CA 1
ATOM 1528 C C . LYS A 1 198 ? 3.289 -3.597 9.384 1.00 95.50 198 LYS A C 1
ATOM 1530 O O . LYS A 1 198 ? 2.995 -4.312 8.422 1.00 95.50 198 LYS A O 1
ATOM 1535 N N . ALA A 1 199 ? 2.739 -2.401 9.556 1.00 97.38 199 ALA A N 1
ATOM 1536 C CA . ALA A 1 199 ? 1.811 -1.777 8.631 1.00 97.38 199 ALA A CA 1
ATOM 1537 C C . ALA A 1 199 ? 2.199 -0.314 8.405 1.00 97.38 199 ALA A C 1
ATOM 1539 O O . ALA A 1 199 ? 2.489 0.415 9.357 1.00 97.38 199 ALA A O 1
ATOM 1540 N N . THR A 1 200 ? 2.141 0.143 7.155 1.00 97.31 200 THR A N 1
ATOM 1541 C CA . THR A 1 200 ? 2.597 1.486 6.764 1.00 97.31 200 THR A CA 1
ATOM 1542 C C . THR A 1 200 ? 1.483 2.284 6.099 1.00 97.31 200 THR A C 1
ATOM 1544 O O . THR A 1 200 ? 0.746 1.777 5.256 1.00 97.31 200 THR A O 1
ATOM 1547 N N . CYS A 1 201 ? 1.325 3.549 6.485 1.00 97.06 201 CYS A N 1
ATOM 1548 C CA . CYS A 1 201 ? 0.413 4.477 5.824 1.00 97.06 201 CYS A CA 1
ATOM 1549 C C . CYS A 1 201 ? 1.024 4.976 4.510 1.00 97.06 201 CYS A C 1
ATOM 1551 O O . CYS A 1 201 ? 2.077 5.609 4.511 1.00 97.06 201 CYS A O 1
ATOM 1553 N N . VAL A 1 202 ? 0.326 4.778 3.393 1.00 91.94 202 VAL A N 1
ATOM 1554 C CA . VAL A 1 202 ? 0.825 5.129 2.046 1.00 91.94 202 VAL A CA 1
ATOM 1555 C C . VAL A 1 202 ? 0.814 6.631 1.733 1.00 91.94 202 VAL A C 1
ATOM 1557 O O . VAL A 1 202 ? 1.383 7.045 0.728 1.00 91.94 202 VAL A O 1
ATOM 1560 N N . TYR A 1 203 ? 0.178 7.449 2.576 1.00 91.56 203 TYR A N 1
ATOM 1561 C CA . TYR A 1 203 ? 0.040 8.898 2.363 1.00 91.56 203 TYR A CA 1
ATOM 1562 C C . TYR A 1 203 ? 1.052 9.725 3.156 1.00 91.56 203 TYR A C 1
ATOM 1564 O O . TYR A 1 203 ? 1.379 10.840 2.762 1.00 91.56 203 TYR A O 1
ATOM 1572 N N . CYS A 1 204 ? 1.540 9.200 4.282 1.00 92.19 204 CYS A N 1
ATOM 1573 C CA . CYS A 1 204 ? 2.508 9.894 5.136 1.00 92.19 204 CYS A CA 1
ATOM 1574 C C . CYS A 1 204 ? 3.725 9.049 5.524 1.00 92.19 204 CYS A C 1
ATOM 1576 O O . CYS A 1 204 ? 4.582 9.537 6.255 1.00 92.19 204 CYS A O 1
ATOM 1578 N N . ASN A 1 205 ? 3.801 7.799 5.055 1.00 92.75 205 ASN A N 1
ATOM 1579 C CA . ASN A 1 205 ? 4.860 6.833 5.358 1.00 92.75 205 ASN A CA 1
ATOM 1580 C C . ASN A 1 205 ? 5.038 6.529 6.858 1.00 92.75 205 ASN A C 1
ATOM 1582 O O . ASN A 1 205 ? 6.100 6.076 7.273 1.00 92.75 205 ASN A O 1
ATOM 1586 N N . LEU A 1 206 ? 4.012 6.762 7.686 1.00 96.19 206 LEU A N 1
ATOM 1587 C CA . LEU A 1 206 ? 4.027 6.319 9.079 1.00 96.19 206 LEU A CA 1
ATOM 1588 C C . LEU A 1 206 ? 3.918 4.790 9.125 1.00 96.19 206 LEU A C 1
ATOM 1590 O O . LEU A 1 206 ? 2.869 4.250 8.773 1.00 96.19 206 LEU A O 1
ATOM 1594 N N . SER A 1 207 ? 4.967 4.123 9.598 1.00 96.81 207 SER A N 1
ATOM 1595 C CA . SER A 1 207 ? 4.987 2.680 9.865 1.00 96.81 207 SER A CA 1
ATOM 1596 C C . SER A 1 207 ? 4.738 2.400 11.341 1.00 96.81 207 SER A C 1
ATOM 1598 O O . SER A 1 207 ? 5.339 3.044 12.202 1.00 96.81 207 SER A O 1
ATOM 1600 N N . LEU A 1 208 ? 3.863 1.440 11.634 1.00 97.19 208 LEU A N 1
ATOM 1601 C CA . LEU A 1 208 ? 3.545 0.968 12.982 1.00 97.19 208 LEU A CA 1
ATOM 1602 C C . LEU A 1 208 ? 3.635 -0.557 13.032 1.00 97.19 208 LEU A C 1
ATOM 1604 O O . LEU A 1 208 ? 3.222 -1.223 12.090 1.00 97.19 208 LEU A O 1
ATOM 1608 N N . ALA A 1 209 ? 4.141 -1.081 14.141 1.00 94.81 209 ALA A N 1
ATOM 1609 C CA . ALA A 1 209 ? 4.279 -2.504 14.434 1.00 94.81 209 ALA A CA 1
ATOM 1610 C C . ALA A 1 209 ? 4.075 -2.729 15.940 1.00 94.81 209 ALA A C 1
ATOM 1612 O O . ALA A 1 209 ? 3.963 -1.754 16.695 1.00 94.81 209 ALA A O 1
ATOM 1613 N N . ASN A 1 210 ? 4.093 -3.988 16.374 1.00 93.81 210 ASN A N 1
ATOM 1614 C CA . ASN A 1 210 ? 3.813 -4.425 17.741 1.00 93.81 210 ASN A CA 1
ATOM 161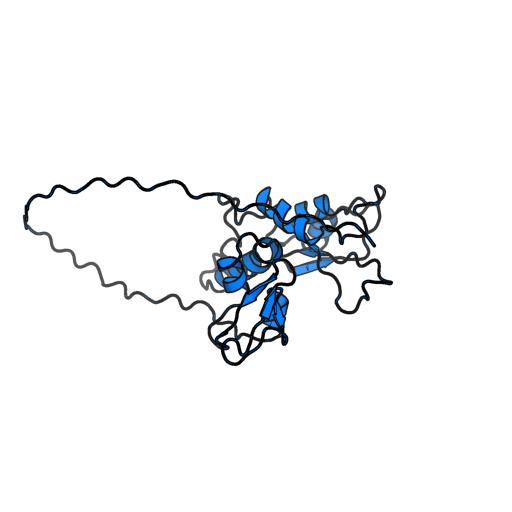5 C C . ASN A 1 210 ? 2.419 -3.980 18.204 1.00 93.81 210 ASN A C 1
ATOM 1617 O O . ASN A 1 210 ? 2.271 -3.369 19.262 1.00 93.81 210 ASN A O 1
ATOM 1621 N N . TRP A 1 211 ? 1.403 -4.244 17.383 1.00 96.44 211 TRP A N 1
ATOM 1622 C CA . TRP A 1 211 ? 0.026 -3.865 17.680 1.00 96.44 211 TRP A CA 1
ATOM 1623 C C . TRP A 1 211 ? -0.454 -4.575 18.939 1.00 96.44 211 TRP A C 1
ATOM 1625 O O . TRP A 1 211 ? -0.352 -5.792 19.050 1.00 96.44 211 TRP A O 1
ATOM 1635 N N . GLU A 1 212 ? -1.036 -3.839 19.879 1.00 96.38 212 GLU A N 1
ATOM 1636 C CA . GLU A 1 212 ? -1.641 -4.421 21.071 1.00 96.38 212 GLU A CA 1
ATOM 1637 C C . GLU A 1 212 ? -3.130 -4.743 20.848 1.00 96.38 212 GLU A C 1
ATOM 1639 O O . GLU A 1 212 ? -3.799 -4.133 20.005 1.00 96.38 212 GLU A O 1
ATOM 1644 N N . PRO A 1 213 ? -3.727 -5.657 21.642 1.00 96.69 213 PRO A N 1
ATOM 1645 C CA . PRO A 1 213 ? -5.124 -6.053 21.484 1.00 96.69 213 PRO A CA 1
ATOM 1646 C C . PRO A 1 213 ? -6.135 -4.894 21.399 1.00 96.69 213 PRO A C 1
ATOM 1648 O O . PRO A 1 213 ? -7.147 -4.992 20.706 1.00 96.69 213 PRO A O 1
ATOM 1651 N N . LYS A 1 214 ? -5.873 -3.781 22.093 1.00 96.38 214 LYS A N 1
ATOM 1652 C CA . LYS A 1 214 ? -6.785 -2.628 22.179 1.00 96.38 214 LYS A CA 1
ATOM 1653 C C . LYS A 1 214 ? -6.436 -1.484 21.226 1.00 96.38 214 LYS A C 1
ATOM 1655 O O . LYS A 1 214 ? -7.180 -0.502 21.194 1.00 96.38 214 LYS A O 1
ATOM 1660 N N . ASP A 1 215 ? -5.362 -1.604 20.454 1.00 98.25 215 ASP A N 1
ATOM 1661 C CA . ASP A 1 215 ? -4.914 -0.524 19.585 1.00 98.25 215 ASP A CA 1
ATOM 1662 C C . ASP A 1 215 ? -5.901 -0.285 18.448 1.00 98.25 215 ASP A C 1
ATOM 1664 O O . ASP A 1 215 ? -6.257 -1.182 17.679 1.00 98.25 215 ASP A O 1
ATOM 1668 N N . ASN A 1 216 ? -6.350 0.963 18.330 1.00 98.44 216 ASN A N 1
ATOM 1669 C CA . ASN A 1 216 ? -7.186 1.402 17.227 1.00 98.44 216 ASN A CA 1
ATOM 1670 C C . ASN A 1 216 ? -6.303 2.029 16.140 1.00 98.44 216 ASN A C 1
ATOM 1672 O O . ASN A 1 216 ? -5.781 3.120 16.373 1.00 98.44 216 ASN A O 1
ATOM 1676 N N . PRO A 1 217 ? -6.191 1.423 14.940 1.00 98.50 217 PRO A N 1
ATOM 1677 C CA . PRO A 1 217 ? -5.318 1.933 13.887 1.00 98.50 217 PRO A CA 1
ATOM 1678 C C . PRO A 1 217 ? -5.539 3.397 13.518 1.00 98.50 217 PRO A C 1
ATOM 1680 O O . PRO A 1 217 ? -4.577 4.130 13.316 1.00 98.50 217 PRO A O 1
ATOM 1683 N N . LEU A 1 218 ? -6.793 3.850 13.463 1.00 98.44 218 LEU A N 1
ATOM 1684 C CA . LEU A 1 218 ? -7.115 5.229 13.100 1.00 98.44 218 LEU A CA 1
ATOM 1685 C C . LEU A 1 218 ? -6.695 6.210 14.201 1.00 98.44 218 LEU A C 1
ATOM 1687 O O . LEU A 1 218 ? -6.129 7.264 13.909 1.00 98.44 218 LEU A O 1
ATOM 1691 N N . THR A 1 219 ? -6.948 5.854 15.463 1.00 98.44 219 THR A N 1
ATOM 1692 C CA . THR A 1 219 ? -6.534 6.653 16.624 1.00 98.44 219 THR A CA 1
ATOM 1693 C C . THR A 1 219 ? -5.015 6.728 16.715 1.00 98.44 219 THR A C 1
ATOM 1695 O O . THR A 1 219 ? -4.462 7.820 16.833 1.00 98.44 219 THR A O 1
ATOM 1698 N N . GLU A 1 220 ? -4.338 5.585 16.603 1.00 98.56 220 GLU A N 1
ATOM 1699 C CA . GLU A 1 220 ? -2.881 5.483 16.681 1.00 98.56 220 GLU A CA 1
ATOM 1700 C C . GLU A 1 220 ? -2.194 6.247 15.536 1.00 98.56 220 GLU A C 1
ATOM 1702 O O . GLU A 1 220 ? -1.178 6.913 15.765 1.00 98.56 220 GLU A O 1
ATOM 1707 N N . HIS A 1 221 ? -2.784 6.230 14.337 1.00 98.38 221 HIS A N 1
ATOM 1708 C CA . HIS A 1 221 ? -2.343 7.021 13.189 1.00 98.38 221 HIS A CA 1
ATOM 1709 C C . HIS A 1 221 ? -2.498 8.523 13.444 1.00 98.38 221 HIS A C 1
ATOM 1711 O O . HIS A 1 221 ? -1.519 9.264 13.353 1.00 98.38 221 HIS A O 1
ATOM 1717 N N . LYS A 1 222 ? -3.696 8.980 13.835 1.00 98.25 222 LYS A N 1
ATOM 1718 C CA . LYS A 1 222 ? -3.968 10.408 14.074 1.00 98.25 222 LYS A CA 1
ATOM 1719 C C . LYS A 1 222 ? -3.135 10.971 15.224 1.00 98.25 222 LYS A C 1
ATOM 1721 O O . LYS A 1 222 ? -2.702 12.115 15.164 1.00 98.25 222 LYS A O 1
ATOM 1726 N N . LYS A 1 223 ? -2.882 10.161 16.255 1.00 98.25 223 LYS A N 1
ATOM 1727 C CA . LYS A 1 223 ? -2.031 10.518 17.395 1.00 98.25 223 LYS A CA 1
ATOM 1728 C C . LYS A 1 223 ? -0.572 10.734 16.986 1.00 98.25 223 LYS A C 1
ATOM 1730 O O . LYS A 1 223 ? 0.049 11.671 17.474 1.00 98.25 223 LYS A O 1
ATOM 1735 N N . ARG A 1 224 ? -0.018 9.873 16.124 1.00 97.94 224 ARG A N 1
ATOM 1736 C CA . ARG A 1 224 ? 1.402 9.928 15.721 1.00 97.94 224 ARG A CA 1
ATOM 1737 C C . ARG A 1 224 ? 1.674 10.884 14.567 1.00 97.94 224 ARG A C 1
ATOM 1739 O O . ARG A 1 224 ? 2.751 11.466 14.523 1.00 97.94 224 ARG A O 1
ATOM 1746 N N . ASN A 1 2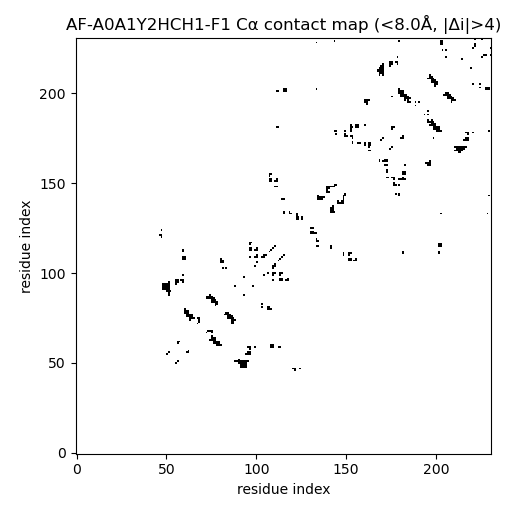25 ? 0.726 11.047 13.647 1.00 96.00 225 ASN A N 1
ATOM 1747 C CA . ASN A 1 225 ? 0.851 11.994 12.546 1.00 96.00 225 ASN A CA 1
ATOM 1748 C C . ASN A 1 225 ? -0.498 12.661 12.208 1.00 96.00 225 ASN A C 1
ATOM 1750 O O . ASN A 1 225 ? -1.159 12.269 11.243 1.00 96.00 225 ASN A O 1
ATOM 1754 N N . PRO A 1 226 ? -0.918 13.681 12.978 1.00 95.62 226 PRO A N 1
ATOM 1755 C CA . PRO A 1 226 ? -2.188 14.373 12.754 1.00 95.62 226 PRO A CA 1
ATOM 1756 C C . PRO A 1 226 ? -2.229 15.182 11.449 1.00 95.62 226 PRO A C 1
ATOM 1758 O O . PRO A 1 226 ? -3.317 15.518 10.997 1.00 95.62 226 PRO A O 1
ATOM 1761 N N . ALA A 1 227 ? -1.072 15.478 10.846 1.00 92.00 227 ALA A N 1
ATOM 1762 C CA . ALA A 1 227 ? -0.952 16.203 9.580 1.00 92.00 227 ALA A CA 1
ATOM 1763 C C . ALA A 1 227 ? -0.965 15.275 8.350 1.00 92.00 227 ALA A C 1
ATOM 1765 O O . ALA A 1 227 ? -0.711 15.729 7.235 1.00 92.00 227 ALA A O 1
ATOM 1766 N N . CYS A 1 228 ? -1.216 13.972 8.533 1.00 92.12 228 CYS A N 1
ATOM 1767 C CA . CYS A 1 228 ? -1.309 13.040 7.418 1.00 92.12 228 CYS A CA 1
ATOM 1768 C C . CYS A 1 228 ? -2.411 13.485 6.437 1.00 92.12 228 CYS A C 1
ATOM 1770 O O . CYS A 1 228 ? -3.554 13.643 6.871 1.00 92.12 228 CYS A O 1
ATOM 1772 N N . PRO A 1 229 ? -2.124 13.568 5.123 1.00 89.56 229 PRO A N 1
ATOM 1773 C CA . PRO A 1 229 ? -3.127 13.895 4.109 1.00 89.56 229 PRO A CA 1
ATOM 1774 C C . PRO A 1 229 ? -4.296 12.912 4.021 1.00 89.56 229 PRO A C 1
ATOM 1776 O O . PRO A 1 229 ? -5.223 13.162 3.279 1.00 89.56 229 PRO A O 1
ATOM 1779 N N . PHE A 1 230 ? -4.251 11.776 4.718 1.00 91.00 230 PHE A N 1
ATOM 1780 C CA . PHE A 1 230 ? -5.363 10.830 4.787 1.00 91.00 230 PHE A CA 1
ATOM 1781 C C . PHE A 1 230 ? -6.590 11.380 5.544 1.00 91.00 230 PHE A C 1
ATOM 1783 O O . PHE A 1 230 ? -7.704 10.880 5.342 1.00 91.00 230 PHE A O 1
ATOM 1790 N N . PHE A 1 231 ? -6.390 12.325 6.473 1.00 91.44 231 PHE A N 1
ATOM 1791 C CA . PHE A 1 231 ? -7.431 12.789 7.395 1.00 91.44 231 PHE A CA 1
ATOM 1792 C C . PHE A 1 231 ? -8.323 13.875 6.817 1.00 91.44 231 PHE A C 1
ATOM 1794 O O . PHE A 1 231 ? -7.793 14.876 6.304 1.00 91.44 231 PHE A O 1
#

Solvent-accessible surface area (backbone atoms only — not comparable to full-atom values): 14158 Å² total; per-residue (Å²): 135,84,84,84,79,81,82,85,83,82,85,83,84,85,83,89,83,89,86,86,88,86,88,87,84,88,86,90,82,88,86,89,81,94,73,93,73,78,84,75,73,82,74,75,79,73,72,85,64,44,58,58,41,74,66,47,34,44,72,38,44,31,44,82,36,74,92,66,38,44,95,91,24,76,62,21,26,31,26,79,84,67,63,52,73,50,52,78,79,45,54,62,68,36,46,49,26,54,52,39,23,74,77,35,58,84,28,34,59,19,49,42,48,15,42,42,50,46,38,41,63,60,27,77,68,52,90,80,77,69,70,48,67,65,42,46,83,90,38,51,92,52,14,67,87,27,67,63,39,22,51,25,17,26,53,58,25,63,98,64,51,69,39,65,85,37,87,69,33,56,53,20,48,69,47,29,11,71,47,50,23,30,58,47,69,59,87,86,53,53,90,87,80,50,81,65,52,33,31,28,24,57,72,66,68,54,68,50,57,82,79,48,46,81,40,49,45,49,60,57,44,45,73,76,44,70,83,34,78,83,113

Mean predicted aligned error: 13.09 Å

Nearest PDB structures (foldseek):
  3ueg-assembly1_A  TM=8.697E-01  e=2.964E-04  Homo sapiens
  7qgj-assembly2_B  TM=8.236E-01  e=2.088E-04  Homo sapiens
  6yih-assembly1_A  TM=7.852E-01  e=1.753E-04  Homo sapiens
  6gjw-assembly1_A  TM=8.647E-01  e=1.353E-03  Homo sapiens

Radius of gyration: 24.33 Å; Cα contacts (8 Å, |Δi|>4): 314; chains: 1; bounding box: 42×80×72 Å

Foldseek 3Di:
DDDDDDDDDDDDDDDDDDDDDDDDDDDDDDDDDDDDDDDPPPPPPQQPWDFDDPVQCVQLQWDFDVVPDDPVFPGWIAHPQPRDIDGDDDRGHDRSLVVCCVVCVVRLSSQQASLLVSLQSVQVPDPPPPRDQSADCVDLSRQQQRPVNLVSQLSLCPPPQLCQPPLLAPPDSSQQSNLQWHDDFDPPDDSPPDNTHWIARNQPRDIDTPGDSPDRSNVVCCVVCVPGSND

pLDDT: mean 78.84, std 23.5, range [28.81, 98.56]

Secondary structure (DSSP, 8-state):
-PPPPPPPPPPPPPPP------------------------------PPP----HHHHHHTTEEE-GGG--SSSTT-EEETTT--EE----TTT--HHHHHHHH-TT-HHIIIIIHHHHHHHHHTT-TTS----SS-TT-TTT-TTSHHHHHHHHHHTTTT-GGGG-TT-S--HHHHHHTTEEE---TTS-TTT-----EEETTT--EE-S--TT--HHHHHHHH-TT-TT-

InterPro domains:
  IPR001370 BIR repeat [PF00653] (49-110)
  IPR001370 BIR repeat [PF00653] (153-231)
  IPR001370 BIR repeat [PS50143] (36-111)
  IPR001370 BIR repeat [PS50143] (153-231)
  IPR001370 BIR repeat [SM00238] (41-112)
  IPR001370 BIR repeat [SM00238] (148-231)
  IPR001370 BIR repeat [cd00022] (152-231)
  IPR051190 Baculoviral IAP repeat-containing [PTHR46771] (144-231)

Organism: NCBI:txid765915